Protein 1HG8 (pdb70)

B-factor: mean 18.01, std 7.74, range [7.96, 57.9]

Secondary structure (DSSP, 8-state):
-TTEESSGGGHHHHHHH-SEEEE---EEPTT--EEETTPPTT-EEEE-SEEEE-----TT--SEEEEEES-EEEE-TT-EEE--GGGT--S-TT-TTS----SEEEEEEEEESSEEEES-EEE--SSEEEEEES-EEEEEEEEEEE-GGGSS--TTTTTS-S--S--SEEEES-EEEEEEEEEEE-SS-SEEESSEEEEEEEEEEEESS--EEEEEESSSS--EEEEEEEEEEEEEEEEEEEEEEEETT--EEEEEEEEEEEEEEEEEEEEEEEEEEE-SSSB-S---SSEEEEEEEEEEEEEEE-TTSEEEEEE--SS-EEEEEEES-EEE--SS--EE-SSSS----

Radius of gyration: 20.07 Å; Cα contacts (8 Å, |Δi|>4): 1217; chains: 1; bounding box: 33×53×50 Å

Nearest PDB structures (foldseek):
  1hg8-assembly1_A  TM=1.003E+00  e=1.093E-60  Fusarium verticillioides
  8ikw-assembly4_H  TM=9.987E-01  e=3.222E-48  Fusarium phyllophilum
  7e56-assembly1_A  TM=9.691E-01  e=3.559E-26  Evansstolkia leycettana
  6kvh-assembly1_A  TM=9.716E-01  e=1.741E-25  Evansstolkia leycettana
  6kve-assembly1_A  TM=9.673E-01  e=6.200E-25  Evansstolkia leycettana

Foldseek 3Di:
DLLEDADLVSQVVNQVPHLEHEDQADEAEEPDAQEAASHEENREYEAHAHHHYDDYFAQQDERAEHADAQYEYEYDPPYEYEAQQVVAFLQCASPPPGTRFHAEHYEYAHYYHLYEYAQYHYERHHAEYYHYANYENYEYANEEYYHVVQQQHDPRNVRHRRYDNHEQHEHAHYEQYEYAHYEHEGQEAPYEYQYYAQYYHENYHAANYAAHEYDLAFPDPAREHYHYEYYHYEHENHQEHYEYEYDAPGAHEAAHAEHENYEYYAHQAEDHYAAQQDHPNDGDLAHAQRYAHEQYEYYQAEYEYAQNYEDAEAHHHDPRYYNYYYYNYHYYHHNDYYAHPPPHGDDVD

Organism: Fusarium fujikuroi (NCBI:txid5127)

Sequence (349 aa):
DPCSVTEYSGLATAVSSCKNIVLNGFQVPTGKQLDLSSLQNDSTVTFKGTTTFATTADNDFNPIVISGSNITITGASGHVIDGNGQAYWDGKGSNSNSNQKPDHFIVVQKTTGNSKITNLNIQNWPVHCFDITGSSQLTISGLILDNRAGDKPNAKSGSLPAAHNTDGFDISSSDHVTLDNNHVYNQDDCVAVTSGTNIVVSNMYCSGGHGLSIGSVGGKSDNVVDGVQFLSSQVVNSQNGCRIKSNSGATGTINNVTYQNIALTNISTYGVDVQQDYLNGGPTGKPTNGVKISNIKFIKVTGTVASSAQDWFILCGDGSCSGFTFSGNAITGGGKTSSCNYPTNTCPS

Structure (mmCIF, N/CA/C/O backbone):
data_1HG8
#
_entry.id   1HG8
#
_cell.length_a   58.260
_cell.length_b   61.590
_cell.length_c   98.860
_cell.angle_alpha   90.00
_cell.angle_beta   90.00
_cell.angle_gamma   90.00
#
_symmetry.space_group_name_H-M   'P 21 21 21'
#
loop_
_entity.id
_entity.type
_entity.pdbx_description
1 polymer ENDOPOLYGALACTURONASE
2 branched 2-acetamido-2-deoxy-beta-D-glucopyranose-(1-4)-2-acetamido-2-deoxy-beta-D-glucopyranose
3 non-polymer 2-acetamido-2-deoxy-beta-D-glucopyranose
4 water water
#
loop_
_atom_site.group_PDB
_atom_site.id
_atom_site.type_symbol
_atom_site.label_atom_id
_atom_site.label_alt_id
_atom_site.label_comp_id
_atom_site.label_asym_id
_atom_site.label_entity_id
_atom_site.label_seq_id
_atom_site.pdbx_PDB_ins_code
_atom_site.Cartn_x
_atom_site.Cartn_y
_atom_site.Cartn_z
_atom_site.occupancy
_atom_site.B_iso_or_equiv
_atom_site.auth_seq_id
_atom_site.auth_comp_id
_atom_site.auth_asym_id
_atom_site.auth_atom_id
_atom_site.pdbx_PDB_model_num
ATOM 1 N N . ASP A 1 1 ? -7.223 37.042 64.892 1.00 33.81 25 ASP A N 1
ATOM 2 C CA . ASP A 1 1 ? -7.362 36.861 63.452 1.00 32.62 25 ASP A CA 1
ATOM 3 C C . ASP A 1 1 ? -8.353 35.740 63.116 1.00 30.45 25 ASP A C 1
ATOM 4 O O . ASP A 1 1 ? -8.094 34.559 63.304 1.00 29.44 25 ASP A O 1
ATOM 9 N N . PRO A 1 2 ? -9.539 36.156 62.633 1.00 28.77 26 PRO A N 1
ATOM 10 C CA . PRO A 1 2 ? -10.605 35.220 62.300 1.00 27.70 26 PRO A CA 1
ATOM 11 C C . PRO A 1 2 ? -10.220 34.314 61.124 1.00 26.21 26 PRO A C 1
ATOM 12 O O . PRO A 1 2 ? -10.780 33.244 60.911 1.00 24.92 26 PRO A O 1
ATOM 16 N N . CYS A 1 3 ? -9.251 34.793 60.324 1.00 24.23 27 CYS A N 1
ATOM 17 C CA . CYS A 1 3 ? -8.859 34.026 59.148 1.00 22.02 27 CYS A CA 1
ATOM 18 C C . CYS A 1 3 ? -7.866 32.919 59.508 1.00 21.71 27 CYS A C 1
ATOM 19 O O . CYS A 1 3 ? -7.564 32.036 58.715 1.00 21.77 27 CYS A O 1
ATOM 22 N N . SER A 1 4 ? -7.347 32.999 60.748 1.00 20.80 28 SER A N 1
ATOM 23 C CA . SER A 1 4 ? -6.443 31.959 61.226 1.00 20.59 28 SER A CA 1
ATOM 24 C C . SER A 1 4 ? -7.152 30.995 62.183 1.00 19.81 28 SER A C 1
ATOM 25 O O . SER A 1 4 ? -7.340 31.264 63.363 1.00 18.75 28 SER A O 1
ATOM 28 N N . VAL A 1 5 ? -7.588 29.850 61.617 1.00 16.56 29 VAL A N 1
ATOM 29 C CA . VAL A 1 5 ? -8.346 28.899 62.421 1.00 15.95 29 VAL A CA 1
ATOM 30 C C . VAL A 1 5 ? -7.425 27.989 63.238 1.00 16.76 29 VAL A C 1
ATOM 31 O O . VAL A 1 5 ? -6.566 27.290 62.717 1.00 16.34 29 VAL A O 1
ATOM 35 N N . THR A 1 6 ? -7.600 28.048 64.571 1.00 16.84 30 THR A N 1
ATOM 36 C CA . THR A 1 6 ? -6.809 27.179 65.436 1.00 17.04 30 THR A CA 1
ATOM 37 C C . THR A 1 6 ? -7.639 26.003 65.954 1.00 16.68 30 THR A C 1
ATOM 38 O O . THR A 1 6 ? -7.128 25.003 66.441 1.00 15.40 30 THR A O 1
ATOM 42 N N . GLU A 1 7 ? -8.971 26.174 65.875 1.00 17.02 31 GLU A N 1
ATOM 43 C CA . GLU A 1 7 ? -9.866 25.093 66.267 1.00 16.87 31 GLU A CA 1
ATOM 44 C C . GLU A 1 7 ? -11.098 25.030 65.364 1.00 14.30 31 GLU A C 1
ATOM 45 O O . GLU A 1 7 ? -11.495 25.997 64.728 1.00 14.50 31 GLU A O 1
ATOM 51 N N . TYR A 1 8 ? -11.683 23.823 65.293 1.00 13.91 32 TYR A N 1
ATOM 52 C CA . TYR A 1 8 ? -12.790 23.596 64.368 1.00 12.53 32 TYR A CA 1
ATOM 53 C C . TYR A 1 8 ? -13.902 24.649 64.517 1.00 12.60 32 TYR A C 1
ATOM 54 O O . TYR A 1 8 ? -14.601 24.998 63.575 1.00 12.05 32 TYR A O 1
ATOM 63 N N . SER A 1 9 ? -14.077 25.129 65.763 1.00 13.43 33 SER A N 1
ATOM 64 C CA . SER A 1 9 ? -15.198 26.027 66.041 1.00 14.92 33 SER A CA 1
ATOM 65 C C . SER A 1 9 ? -15.046 27.386 65.338 1.00 14.67 33 SER A C 1
ATOM 66 O O . SER A 1 9 ? -15.949 28.212 65.318 1.00 15.21 33 SER A O 1
ATOM 69 N N . GLY A 1 10 ? -13.842 27.620 64.782 1.00 13.84 34 GLY A N 1
ATOM 70 C CA . GLY A 1 10 ? -13.579 28.924 64.172 1.00 12.77 34 GLY A CA 1
ATOM 71 C C . GLY A 1 10 ? -13.545 28.853 62.640 1.00 13.68 34 GLY A C 1
ATOM 72 O O . GLY A 1 10 ? -13.210 29.807 61.950 1.00 14.84 34 GLY A O 1
ATOM 73 N N . LEU A 1 11 ? -13.874 27.660 62.112 1.00 13.35 35 LEU A N 1
ATOM 74 C CA . LEU A 1 11 ? -13.821 27.476 60.665 1.00 12.48 35 LEU A CA 1
ATOM 75 C C . LEU A 1 11 ? -14.919 28.271 59.946 1.00 12.57 35 LEU A C 1
ATOM 76 O O . LEU A 1 11 ? -14.674 29.042 59.029 1.00 12.46 35 LEU A O 1
ATOM 81 N N . ALA A 1 12 ? -16.173 28.025 60.371 1.00 13.35 36 ALA A N 1
ATOM 82 C CA . ALA A 1 12 ? -17.310 28.647 59.704 1.00 14.19 36 ALA A CA 1
ATOM 83 C C . ALA A 1 12 ? -17.089 30.147 59.491 1.00 15.10 36 ALA A C 1
ATOM 84 O O . ALA A 1 12 ? -17.227 30.681 58.398 1.00 13.47 36 ALA A O 1
ATOM 86 N N . THR A 1 13 ? -16.770 30.840 60.601 1.00 15.77 37 THR A N 1
ATOM 87 C CA . THR A 1 13 ? -16.599 32.284 60.526 1.00 18.01 37 THR A CA 1
ATOM 88 C C . THR A 1 13 ? -15.502 32.671 59.533 1.00 17.23 37 THR A C 1
ATOM 89 O O . THR A 1 13 ? -15.583 33.662 58.820 1.00 16.58 37 THR A O 1
ATOM 93 N N . ALA A 1 14 ? -14.427 31.862 59.534 1.00 15.12 38 ALA A N 1
ATOM 94 C CA . ALA A 1 14 ? -13.309 32.155 58.648 1.00 15.03 38 ALA A CA 1
ATOM 95 C C . ALA A 1 14 ? -13.712 32.056 57.175 1.00 15.07 38 ALA A C 1
ATOM 96 O O . ALA A 1 14 ? -13.259 32.807 56.323 1.00 16.46 38 ALA A O 1
ATOM 98 N N . VAL A 1 15 ? -14.569 31.061 56.882 1.00 14.30 39 VAL A N 1
ATOM 99 C CA . VAL A 1 15 ? -14.979 30.850 55.498 1.00 15.05 39 VAL A CA 1
ATOM 100 C C . VAL A 1 15 ? -15.931 31.949 55.009 1.00 16.23 39 VAL A C 1
ATOM 101 O O . VAL A 1 15 ? -16.093 32.189 53.818 1.00 15.75 39 VAL A O 1
ATOM 105 N N . SER A 1 16 ? -16.603 32.602 55.981 1.00 17.35 40 SER A N 1
ATOM 106 C CA . SER A 1 16 ? -17.569 33.621 55.594 1.00 18.39 40 SER A CA 1
ATOM 107 C C . SER A 1 16 ? -16.950 35.026 55.582 1.00 18.62 40 SER A C 1
ATOM 108 O O . SER A 1 16 ? -17.516 35.983 55.073 1.00 20.88 40 SER A O 1
ATOM 111 N N . SER A 1 17 ? -15.755 35.136 56.197 1.00 19.53 41 SER A N 1
ATOM 112 C CA . SER A 1 17 ? -15.172 36.466 56.385 1.00 21.64 41 SER A CA 1
ATOM 113 C C . SER A 1 17 ? -13.846 36.642 55.636 1.00 22.46 41 SER A C 1
ATOM 114 O O . SER A 1 17 ? -13.371 37.747 55.411 1.00 23.56 41 SER A O 1
ATOM 117 N N . CYS A 1 18 ? -13.223 35.505 55.284 1.00 20.07 42 CYS A N 1
ATOM 118 C CA . CYS A 1 18 ? -11.864 35.644 54.788 1.00 20.21 42 CYS A CA 1
ATOM 119 C C . CYS A 1 18 ? -11.698 34.993 53.415 1.00 20.58 42 CYS A C 1
ATOM 120 O O . CYS A 1 18 ? -12.248 33.940 53.117 1.00 20.12 42 CYS A O 1
ATOM 123 N N . LYS A 1 19 ? -10.944 35.689 52.545 1.00 20.17 43 LYS A N 1
ATOM 124 C CA . LYS A 1 19 ? -10.594 35.095 51.261 1.00 21.53 43 LYS A CA 1
ATOM 125 C C . LYS A 1 19 ? -9.297 34.296 51.359 1.00 20.83 43 LYS A C 1
ATOM 126 O O . LYS A 1 19 ? -8.959 33.486 50.505 1.00 20.46 43 LYS A O 1
ATOM 132 N N . ASN A 1 20 ? -8.537 34.581 52.432 1.00 20.57 44 ASN A N 1
ATOM 133 C CA . ASN A 1 20 ? -7.317 33.827 52.703 1.00 20.51 44 ASN A CA 1
ATOM 134 C C . ASN A 1 20 ? -7.357 33.182 54.090 1.00 19.70 44 ASN A C 1
ATOM 135 O O . ASN A 1 20 ? -7.146 33.819 55.113 1.00 18.73 44 ASN A O 1
ATOM 140 N N . ILE A 1 21 ? -7.681 31.876 54.103 1.00 16.22 45 ILE A N 1
ATOM 141 C CA . ILE A 1 21 ? -7.836 31.183 55.380 1.00 16.57 45 ILE A CA 1
ATOM 142 C C . ILE A 1 21 ? -6.654 30.252 55.668 1.00 16.47 45 ILE A C 1
ATOM 143 O O . ILE A 1 21 ? -6.059 29.657 54.783 1.00 15.82 45 ILE A O 1
ATOM 148 N N . VAL A 1 22 ? -6.297 30.166 56.963 1.00 15.67 46 VAL A N 1
ATOM 149 C CA . VAL A 1 22 ? -5.172 29.304 57.322 1.00 16.48 46 VAL A CA 1
ATOM 150 C C . VAL A 1 22 ? -5.544 28.308 58.425 1.00 16.88 46 VAL A C 1
ATOM 151 O O . VAL A 1 22 ? -5.808 28.665 59.560 1.00 18.34 46 VAL A O 1
ATOM 155 N N . LEU A 1 23 ? -5.603 27.015 58.044 1.00 14.86 47 LEU A N 1
ATOM 156 C CA . LEU A 1 23 ? -5.834 25.977 59.056 1.00 15.67 47 LEU A CA 1
ATOM 157 C C . LEU A 1 23 ? -4.514 25.561 59.726 1.00 16.43 47 LEU A C 1
ATOM 158 O O . LEU A 1 23 ? -3.575 25.114 59.089 1.00 17.37 47 LEU A O 1
ATOM 163 N N . ASN A 1 24 ? -4.454 25.757 61.062 1.00 16.01 48 ASN A N 1
ATOM 164 C CA . ASN A 1 24 ? -3.187 25.594 61.764 1.00 17.40 48 ASN A CA 1
ATOM 165 C C . ASN A 1 24 ? -2.974 24.146 62.216 1.00 16.76 48 ASN A C 1
ATOM 166 O O . ASN A 1 24 ? -2.016 23.808 62.894 1.00 16.63 48 ASN A O 1
ATOM 171 N N . GLY A 1 25 ? -3.943 23.286 61.854 1.00 15.13 49 GLY A N 1
ATOM 172 C CA . GLY A 1 25 ? -3.758 21.874 62.166 1.00 15.10 49 GLY A CA 1
ATOM 173 C C . GLY A 1 25 ? -4.392 21.497 63.510 1.00 16.39 49 GLY A C 1
ATOM 174 O O . GLY A 1 25 ? -3.742 21.432 64.544 1.00 18.27 49 GLY A O 1
ATOM 175 N N . PHE A 1 26 ? -5.719 21.288 63.475 1.00 14.27 50 PHE A N 1
ATOM 176 C CA . PHE A 1 26 ? -6.423 20.809 64.650 1.00 14.56 50 PHE A CA 1
ATOM 177 C C . PHE A 1 26 ? -7.209 19.538 64.346 1.00 16.21 50 PHE A C 1
ATOM 178 O O . PHE A 1 26 ? -7.244 19.042 63.231 1.00 15.13 50 PHE A O 1
ATOM 186 N N . GLN A 1 27 ? -7.822 18.982 65.402 1.00 14.83 51 GLN A N 1
ATOM 187 C CA . GLN A 1 27 ? -8.607 17.772 65.195 1.00 16.62 51 GLN A CA 1
ATOM 188 C C . GLN A 1 27 ? -10.098 18.084 65.050 1.00 15.59 51 GLN A C 1
ATOM 189 O O . GLN A 1 27 ? -10.703 18.779 65.855 1.00 15.20 51 GLN A O 1
ATOM 195 N N . VAL A 1 28 ? -10.680 17.575 63.949 1.00 12.56 52 VAL A N 1
ATOM 196 C CA . VAL A 1 28 ? -12.113 17.748 63.751 1.00 12.38 52 VAL A CA 1
ATOM 197 C C . VAL A 1 28 ? -12.913 16.759 64.598 1.00 12.80 52 VAL A C 1
ATOM 198 O O . VAL A 1 28 ? -12.764 15.548 64.503 1.00 13.25 52 VAL A O 1
ATOM 202 N N . PRO A 1 29 ? -13.759 17.318 65.483 1.00 12.85 53 PRO A N 1
ATOM 203 C CA . PRO A 1 29 ? -14.528 16.513 66.420 1.00 13.44 53 PRO A CA 1
ATOM 204 C C . PRO A 1 29 ? -15.395 15.477 65.702 1.00 14.11 53 PRO A C 1
ATOM 205 O O . PRO A 1 29 ? -15.735 15.604 64.533 1.00 12.78 53 PRO A O 1
ATOM 209 N N . THR A 1 30 ? -15.719 14.400 66.442 1.00 13.59 54 THR A N 1
ATOM 210 C CA . THR A 1 30 ? -16.534 13.347 65.855 1.00 14.08 54 THR A CA 1
ATOM 211 C C . THR A 1 30 ? -17.871 13.885 65.319 1.00 13.53 54 THR A C 1
ATOM 212 O O . THR A 1 30 ? -18.564 14.671 65.954 1.00 12.39 54 THR A O 1
ATOM 216 N N . GLY A 1 31 ? -18.201 13.462 64.079 1.00 12.63 55 GLY A N 1
ATOM 217 C CA . GLY A 1 31 ? -19.511 13.700 63.482 1.00 12.46 55 GLY A CA 1
ATOM 218 C C . GLY A 1 31 ? -19.580 15.062 62.777 1.00 12.02 55 GLY A C 1
ATOM 219 O O . GLY A 1 31 ? -20.569 15.423 62.151 1.00 12.26 55 GLY A O 1
ATOM 220 N N . LYS A 1 32 ? -18.494 15.844 62.928 1.00 11.57 56 LYS A N 1
ATOM 221 C CA . LYS A 1 32 ? -18.437 17.170 62.320 1.00 10.40 56 LYS A CA 1
ATOM 222 C C . LYS A 1 32 ? -17.587 17.168 61.046 1.00 11.20 56 LYS A C 1
ATOM 223 O O . LYS A 1 32 ? -16.457 16.700 61.014 1.00 11.75 56 LYS A O 1
ATOM 229 N N . GLN A 1 33 ? -18.189 17.679 59.958 1.00 10.09 57 GLN A N 1
ATOM 230 C CA . GLN A 1 33 ? -17.441 17.650 58.703 1.00 10.78 57 GLN A CA 1
ATOM 231 C C . GLN A 1 33 ? -16.712 18.972 58.434 1.00 11.65 57 GLN A C 1
ATOM 232 O O . GLN A 1 33 ? -17.243 20.064 58.612 1.00 12.32 57 GLN A O 1
ATOM 238 N N . LEU A 1 34 ? -15.434 18.846 58.025 1.00 10.51 58 LEU A N 1
ATOM 239 C CA . LEU A 1 34 ? -14.682 20.026 57.615 1.00 10.59 58 LEU A CA 1
ATOM 240 C C . LEU A 1 34 ? -15.319 20.680 56.390 1.00 11.10 58 LEU A C 1
ATOM 241 O O . LEU A 1 34 ? -15.003 20.373 55.247 1.00 11.26 58 LEU A O 1
ATOM 246 N N . ASP A 1 35 ? -16.275 21.580 56.665 1.00 10.48 59 ASP A N 1
ATOM 247 C CA . ASP A 1 35 ? -17.115 22.042 55.572 1.00 11.17 59 ASP A CA 1
ATOM 248 C C . ASP A 1 35 ? -16.473 23.209 54.821 1.00 11.45 59 ASP A C 1
ATOM 249 O O . ASP A 1 35 ? -16.361 24.326 55.314 1.00 11.78 59 ASP A O 1
ATOM 254 N N . LEU A 1 36 ? -16.002 22.904 53.603 1.00 10.61 60 LEU A N 1
ATOM 255 C CA . LEU A 1 36 ? -15.423 23.967 52.779 1.00 10.15 60 LEU A CA 1
ATOM 256 C C . LEU A 1 36 ? -16.237 24.199 51.504 1.00 11.26 60 LEU A C 1
ATOM 257 O O . LEU A 1 36 ? -15.729 24.601 50.467 1.00 12.39 60 LEU A O 1
ATOM 262 N N . SER A 1 37 ? -17.543 23.892 51.600 1.00 10.75 61 SER A N 1
ATOM 263 C CA . SER A 1 37 ? -18.395 23.975 50.420 1.00 12.55 61 SER A CA 1
ATOM 264 C C . SER A 1 37 ? -18.872 25.410 50.154 1.00 12.19 61 SER A C 1
ATOM 265 O O . SER A 1 37 ? -19.510 25.710 49.153 1.00 11.89 61 SER A O 1
ATOM 268 N N . SER A 1 38 ? -18.570 26.305 51.116 1.00 12.61 62 SER A N 1
ATOM 269 C CA . SER A 1 38 ? -19.092 27.666 51.003 1.00 14.32 62 SER A CA 1
ATOM 270 C C . SER A 1 38 ? -17.974 28.690 50.772 1.00 14.63 62 SER A C 1
ATOM 271 O O . SER A 1 38 ? -18.101 29.871 51.061 1.00 16.02 62 SER A O 1
ATOM 274 N N . LEU A 1 39 ? -16.831 28.190 50.264 1.00 13.87 63 LEU A N 1
ATOM 275 C CA . LEU A 1 39 ? -15.684 29.055 50.056 1.00 14.71 63 LEU A CA 1
ATOM 276 C C . LEU A 1 39 ? -16.019 30.203 49.106 1.00 15.14 63 LEU A C 1
ATOM 277 O O . LEU A 1 39 ? -16.671 30.037 48.083 1.00 15.17 63 LEU A O 1
ATOM 282 N N . GLN A 1 40 ? -15.588 31.410 49.498 1.00 15.88 64 GLN A N 1
ATOM 283 C CA . GLN A 1 40 ? -15.803 32.583 48.660 1.00 17.63 64 GLN A CA 1
ATOM 284 C C . GLN A 1 40 ? -14.961 32.526 47.383 1.00 17.25 64 GLN A C 1
ATOM 285 O O . GLN A 1 40 ? -14.013 31.762 47.257 1.00 17.98 64 GLN A O 1
ATOM 291 N N . ASN A 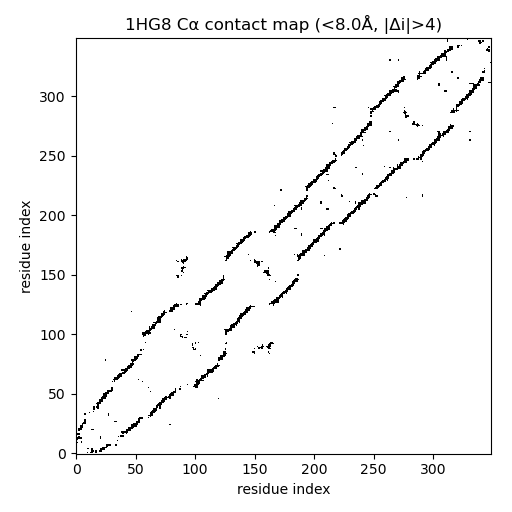1 41 ? -15.368 33.346 46.395 1.00 17.00 65 ASN A N 1
ATOM 292 C CA . ASN A 1 41 ? -14.636 33.370 45.130 1.00 17.38 65 ASN A CA 1
ATOM 293 C C . ASN A 1 41 ? -13.200 33.880 45.308 1.00 18.38 65 ASN A C 1
ATOM 294 O O . ASN A 1 41 ? -12.928 34.829 46.031 1.00 17.35 65 ASN A O 1
ATOM 299 N N . ASP A 1 42 ? -12.258 33.182 44.638 1.00 17.10 66 ASP A N 1
ATOM 300 C CA . ASP A 1 42 ? -10.863 33.603 44.701 1.00 18.58 66 ASP A CA 1
ATOM 301 C C . ASP A 1 42 ? -10.280 33.375 46.095 1.00 18.10 66 ASP A C 1
ATOM 302 O O . ASP A 1 42 ? -9.369 34.058 46.546 1.00 19.60 66 ASP A O 1
ATOM 307 N N . SER A 1 43 ? -10.874 32.396 46.800 1.00 17.09 67 SER A N 1
ATOM 308 C CA . SER A 1 43 ? -10.444 32.129 48.164 1.00 16.42 67 SER A CA 1
ATOM 309 C C . SER A 1 43 ? -9.286 31.134 48.197 1.00 15.43 67 SER A C 1
ATOM 310 O O . SER A 1 43 ? -9.115 30.295 47.321 1.00 16.26 67 SER A O 1
ATOM 313 N N . THR A 1 44 ? -8.446 31.276 49.235 1.00 14.05 68 THR A N 1
ATOM 314 C CA . THR A 1 44 ? -7.334 30.345 49.382 1.00 14.74 68 THR A CA 1
ATOM 315 C C . THR A 1 44 ? -7.277 29.746 50.791 1.00 15.60 68 THR A C 1
ATOM 316 O O . THR A 1 44 ? -7.281 30.441 51.798 1.00 16.50 68 THR A O 1
ATOM 320 N N . VAL A 1 45 ? -7.266 28.401 50.837 1.00 13.13 69 VAL A N 1
ATOM 321 C CA . VAL A 1 45 ? -7.141 27.724 52.123 1.00 13.69 69 VAL A CA 1
ATOM 322 C C . VAL A 1 45 ? -5.794 27.007 52.242 1.00 14.42 69 VAL A C 1
ATOM 323 O O . VAL A 1 45 ? -5.408 26.202 51.405 1.00 14.24 69 VAL A O 1
ATOM 327 N N . THR A 1 46 ? -5.048 27.359 53.304 1.00 13.00 70 THR A N 1
ATOM 328 C CA . THR A 1 46 ? -3.734 26.750 53.473 1.00 13.77 70 THR A CA 1
ATOM 329 C C . THR A 1 46 ? -3.676 25.853 54.711 1.00 13.79 70 THR A C 1
ATOM 330 O O . THR A 1 46 ? -3.950 26.266 55.830 1.00 14.90 70 THR A O 1
ATOM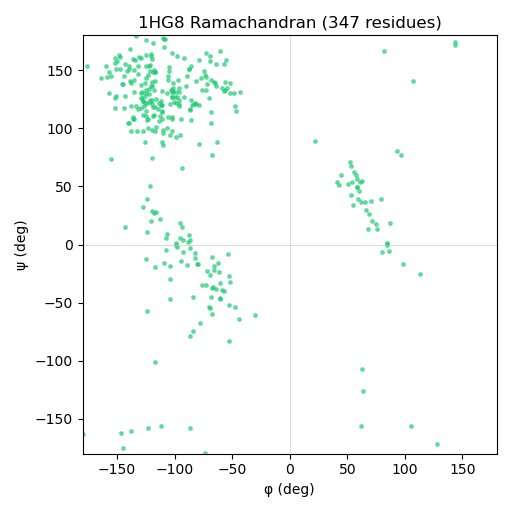 334 N N . PHE A 1 47 ? -3.336 24.570 54.474 1.00 12.05 71 PHE A N 1
ATOM 335 C CA . PHE A 1 47 ? -3.196 23.636 55.586 1.00 12.75 71 PHE A CA 1
ATOM 336 C C . PHE A 1 47 ? -1.827 23.763 56.262 1.00 14.44 71 PHE A C 1
ATOM 337 O O . PHE A 1 47 ? -0.778 23.626 55.646 1.00 14.28 71 PHE A O 1
ATOM 345 N N . LYS A 1 48 ? -1.866 24.079 57.568 1.00 14.31 72 LYS A N 1
ATOM 346 C CA . LYS A 1 48 ? -0.631 24.093 58.342 1.00 15.64 72 LYS A CA 1
ATOM 347 C C . LYS A 1 48 ? -0.698 23.095 59.499 1.00 15.13 72 LYS A C 1
ATOM 348 O O . LYS A 1 48 ? -1.758 22.642 59.910 1.00 15.27 72 LYS A O 1
ATOM 354 N N . GLY A 1 49 ? 0.493 22.721 60.000 1.00 14.94 73 GLY A N 1
ATOM 355 C CA . GLY A 1 49 ? 0.515 21.787 61.115 1.00 13.71 73 GLY A CA 1
ATOM 356 C C . GLY A 1 49 ? -0.114 20.447 60.735 1.00 14.15 73 GLY A C 1
ATOM 357 O O . GLY A 1 49 ? -0.152 20.046 59.579 1.00 14.13 73 GLY A O 1
ATOM 358 N N . THR A 1 50 ? -0.586 19.728 61.768 1.00 13.13 74 THR A N 1
ATOM 359 C CA . THR A 1 50 ? -1.185 18.427 61.513 1.00 14.45 74 THR A CA 1
ATOM 360 C C . THR A 1 50 ? -2.694 18.442 61.759 1.00 13.74 74 THR A C 1
ATOM 361 O O . THR A 1 50 ? -3.176 18.664 62.863 1.00 14.06 74 THR A O 1
ATOM 365 N N . THR A 1 51 ? -3.449 18.239 60.666 1.00 14.42 75 THR A N 1
ATOM 366 C CA . THR A 1 51 ? -4.895 18.143 60.804 1.00 13.39 75 THR A CA 1
ATOM 367 C C . THR A 1 51 ? -5.334 16.694 61.004 1.00 13.59 75 THR A C 1
ATOM 368 O O . THR A 1 51 ? -4.974 15.794 60.259 1.00 12.62 75 THR A O 1
ATOM 372 N N . THR A 1 52 ? -6.105 16.477 62.080 1.00 12.52 76 THR A N 1
ATOM 373 C CA . THR A 1 52 ? -6.549 15.124 62.364 1.00 12.01 76 THR A CA 1
ATOM 374 C C . THR A 1 52 ? -8.069 15.051 62.475 1.00 11.70 76 THR A C 1
ATOM 375 O O . THR A 1 52 ? -8.766 16.052 62.589 1.00 11.74 76 THR A O 1
ATOM 379 N N . PHE A 1 53 ? -8.588 13.817 62.389 1.00 12.09 77 PHE A N 1
ATOM 380 C CA . PHE A 1 53 ? -10.023 13.634 62.507 1.00 11.52 77 PHE A CA 1
ATOM 381 C C . PHE A 1 53 ? -10.380 12.681 63.643 1.00 12.57 77 PHE A C 1
ATOM 382 O O . PHE A 1 53 ? -9.784 11.630 63.824 1.00 12.31 77 PHE A O 1
ATOM 390 N N . ALA A 1 54 ? -11.363 13.095 64.453 1.00 13.85 78 ALA A N 1
ATOM 391 C CA . ALA A 1 54 ? -11.954 12.150 65.389 1.00 14.13 78 ALA A CA 1
ATOM 392 C C . ALA A 1 54 ? -12.586 10.964 64.664 1.00 14.46 78 ALA A C 1
ATOM 393 O O . ALA A 1 54 ? -12.758 10.953 63.452 1.00 14.06 78 ALA A O 1
ATOM 395 N N . THR A 1 55 ? -12.898 9.921 65.450 1.00 13.48 79 THR A N 1
ATOM 396 C CA . THR A 1 55 ? -13.482 8.724 64.857 1.00 13.57 79 THR A CA 1
ATOM 397 C C . THR A 1 55 ? -14.993 8.873 64.647 1.00 13.95 79 THR A C 1
ATOM 398 O O . THR A 1 55 ? -15.757 9.147 65.563 1.00 13.49 79 THR A O 1
ATOM 402 N N . THR A 1 56 ? -15.407 8.719 63.374 1.00 13.02 80 THR A N 1
ATOM 403 C CA . THR A 1 56 ? -16.828 8.733 63.042 1.00 13.95 80 THR A CA 1
ATOM 404 C C . THR A 1 56 ? -17.238 7.477 62.272 1.00 14.88 80 THR A C 1
ATOM 405 O O . THR A 1 56 ? -17.192 7.414 61.050 1.00 14.27 80 THR A O 1
ATOM 409 N N . ALA A 1 57 ? -17.614 6.438 63.039 1.00 13.79 81 ALA A N 1
ATOM 410 C CA . ALA A 1 57 ? -17.996 5.180 62.410 1.00 14.25 81 ALA A CA 1
ATOM 411 C C . ALA A 1 57 ? -19.300 5.312 61.619 1.00 13.72 81 ALA A C 1
ATOM 412 O O . ALA A 1 57 ? -20.376 4.930 62.060 1.00 14.07 81 ALA A O 1
ATOM 414 N N . ASP A 1 58 ? -19.179 5.919 60.425 1.00 13.02 82 ASP A N 1
ATOM 415 C CA . ASP A 1 58 ? -20.329 6.028 59.536 1.00 13.71 82 ASP A CA 1
ATOM 416 C C . ASP A 1 58 ? -19.901 6.056 58.068 1.00 13.34 82 ASP A C 1
ATOM 417 O O . ASP A 1 58 ? -19.034 6.814 57.653 1.00 12.30 82 ASP A O 1
ATOM 422 N N . ASN A 1 59 ? -20.521 5.161 57.280 1.00 13.27 83 ASN A N 1
ATOM 423 C CA . ASN A 1 59 ? -20.109 5.010 55.889 1.00 14.05 83 ASN A CA 1
ATOM 424 C C . ASN A 1 59 ? -20.413 6.264 55.058 1.00 14.69 83 ASN A C 1
ATOM 425 O O . ASN A 1 59 ? -19.686 6.636 54.147 1.00 14.31 83 ASN A O 1
ATOM 430 N N . ASP A 1 60 ? -21.556 6.902 55.378 1.00 12.94 84 ASP A N 1
ATOM 431 C CA . ASP A 1 60 ? -22.013 8.008 54.543 1.00 14.66 84 ASP A CA 1
ATOM 432 C C . ASP A 1 60 ? -21.400 9.349 54.972 1.00 14.99 84 ASP A C 1
ATOM 433 O O . ASP A 1 60 ? -21.643 10.394 54.383 1.00 16.19 84 ASP A O 1
ATOM 438 N N . PHE A 1 61 ? -20.610 9.301 56.063 1.00 13.26 85 PHE A N 1
ATOM 439 C CA . PHE A 1 61 ? -20.001 10.535 56.554 1.00 13.19 85 PHE A CA 1
ATOM 440 C C . PHE A 1 61 ? -18.869 11.017 55.637 1.00 13.77 85 PHE A C 1
ATOM 441 O O . PHE A 1 61 ? -18.022 10.256 55.186 1.00 13.58 85 PHE A O 1
ATOM 449 N N . ASN A 1 62 ? -18.905 12.331 55.331 1.00 12.31 86 ASN A N 1
ATOM 450 C CA . ASN A 1 62 ? -17.865 12.925 54.497 1.00 12.37 86 ASN A CA 1
ATOM 451 C C . ASN A 1 62 ? -17.064 13.976 55.267 1.00 12.47 86 ASN A C 1
ATOM 452 O O . ASN A 1 62 ? -17.495 15.101 55.483 1.00 11.45 86 ASN A O 1
ATOM 457 N N . PRO A 1 63 ? -15.870 13.557 55.722 1.00 12.51 87 PRO A N 1
ATOM 458 C CA . PRO A 1 63 ? -15.017 14.392 56.565 1.00 10.88 87 PRO A CA 1
ATOM 459 C C . PRO A 1 63 ? -14.769 15.772 55.946 1.00 11.74 87 PRO A C 1
ATOM 460 O O . PRO A 1 63 ? -14.931 16.810 56.577 1.00 10.44 87 PRO A O 1
ATOM 464 N N . ILE A 1 64 ? -14.323 15.758 54.672 1.00 11.11 88 ILE A N 1
ATOM 465 C CA . ILE A 1 64 ? -13.951 17.019 54.037 1.00 11.40 88 ILE A CA 1
ATOM 466 C C . ILE A 1 64 ? -14.704 17.237 52.720 1.00 11.92 88 ILE A C 1
ATOM 467 O O . ILE A 1 64 ? -14.800 16.364 51.867 1.00 11.49 88 ILE A O 1
ATOM 472 N N . VAL A 1 65 ? -15.288 18.444 52.593 1.00 11.28 89 VAL A N 1
ATOM 473 C CA . VAL A 1 65 ? -15.960 18.805 51.352 1.00 11.70 89 VAL A CA 1
ATOM 474 C C . VAL A 1 65 ? -15.477 20.157 50.829 1.00 11.84 89 VAL A C 1
ATOM 475 O O . VAL A 1 65 ? -15.393 21.146 51.547 1.00 11.83 89 VAL A O 1
ATOM 479 N N . ILE A 1 66 ? -15.112 20.168 49.534 1.00 11.26 90 ILE A N 1
ATOM 480 C CA . ILE A 1 66 ? -14.583 21.395 48.953 1.00 10.75 90 ILE A CA 1
ATOM 481 C C . ILE A 1 66 ? -15.409 21.859 47.748 1.00 11.04 90 ILE A C 1
ATOM 482 O O . ILE A 1 66 ? -15.735 21.099 46.843 1.00 11.30 90 ILE A O 1
ATOM 487 N N . SER A 1 67 ? -15.783 23.152 47.785 1.00 11.65 91 SER A N 1
ATOM 488 C CA . SER A 1 67 ? -16.525 23.733 46.674 1.00 12.18 91 SER A CA 1
ATOM 489 C C . SER A 1 67 ? -16.235 25.227 46.527 1.00 13.78 91 SER A C 1
ATOM 490 O O . SER A 1 67 ? -15.781 25.898 47.443 1.00 15.70 91 SER A O 1
ATOM 493 N N . GLY A 1 68 ? -16.475 25.737 45.305 1.00 13.15 92 GLY A N 1
ATOM 494 C CA . GLY A 1 68 ? -16.271 27.164 45.080 1.00 13.43 92 GLY A CA 1
ATOM 495 C C . GLY A 1 68 ? -15.702 27.436 43.686 1.00 15.13 92 GLY A C 1
ATOM 496 O O . GLY A 1 68 ? -15.397 26.535 42.917 1.00 14.31 92 GLY A O 1
ATOM 497 N N . SER A 1 69 ? -15.601 28.738 43.355 1.00 14.56 93 SER A N 1
ATOM 498 C CA . SER A 1 69 ? -15.080 29.109 42.043 1.00 13.85 93 SER A CA 1
ATOM 499 C C . SER A 1 69 ? -13.709 29.784 42.150 1.00 14.40 93 SER A C 1
ATOM 500 O O . SER A 1 69 ? -13.475 30.662 42.970 1.00 12.76 93 SER A O 1
ATOM 503 N N . ASN A 1 70 ? -12.772 29.310 41.306 1.00 13.23 94 ASN A N 1
ATOM 504 C CA . ASN A 1 70 ? -11.431 29.877 41.321 1.00 14.48 94 ASN A CA 1
ATOM 505 C C . ASN A 1 70 ? -10.831 29.869 42.729 1.00 15.73 94 ASN A C 1
ATOM 506 O O . ASN A 1 70 ? -10.243 30.836 43.194 1.00 14.47 94 ASN A O 1
ATOM 511 N N . ILE A 1 71 ? -11.037 28.740 43.431 1.00 14.38 95 ILE A N 1
ATOM 512 C CA . ILE A 1 71 ? -10.496 28.621 44.778 1.00 13.52 95 ILE A CA 1
ATOM 513 C C . ILE A 1 71 ? -9.176 27.852 44.780 1.00 13.04 95 ILE A C 1
ATOM 514 O O . ILE A 1 71 ? -8.816 27.171 43.829 1.00 14.51 95 ILE A O 1
ATOM 519 N N . THR A 1 72 ? -8.424 28.010 45.884 1.00 12.24 96 THR A N 1
ATOM 520 C CA . THR A 1 72 ? -7.130 27.347 45.947 1.00 13.41 96 THR A CA 1
ATOM 521 C C . THR A 1 72 ? -6.930 26.631 47.283 1.00 13.12 96 THR A C 1
ATOM 522 O O . THR A 1 72 ? -6.965 27.222 48.355 1.00 14.93 96 THR A O 1
ATOM 526 N N . ILE A 1 73 ? -6.758 25.299 47.193 1.00 11.80 97 ILE A N 1
ATOM 527 C CA . ILE A 1 73 ? -6.491 24.526 48.398 1.00 10.78 97 ILE A CA 1
ATOM 528 C C . ILE A 1 73 ? -5.061 23.987 48.406 1.00 12.37 97 ILE A C 1
ATOM 529 O O . ILE A 1 73 ? -4.689 23.106 47.640 1.00 12.34 97 ILE A O 1
ATOM 534 N N . THR A 1 74 ? -4.236 24.582 49.282 1.00 12.63 98 THR A N 1
ATOM 535 C CA . THR A 1 74 ? -2.840 24.175 49.353 1.00 11.85 98 THR A CA 1
ATOM 536 C C . THR A 1 74 ? -2.389 23.970 50.799 1.00 12.80 98 THR A C 1
ATOM 537 O O . THR A 1 74 ? -3.150 24.111 51.748 1.00 12.86 98 THR A O 1
ATOM 541 N N . GLY A 1 75 ? -1.109 23.587 50.949 1.00 12.91 99 GLY A N 1
ATOM 542 C CA . GLY A 1 75 ? -0.574 23.380 52.289 1.00 14.23 99 GLY A CA 1
ATOM 543 C C . GLY A 1 75 ? 0.805 24.025 52.455 1.00 16.08 99 GLY A C 1
ATOM 544 O O . GLY A 1 75 ? 1.506 24.326 51.498 1.00 16.91 99 GLY A O 1
ATOM 545 N N . ALA A 1 76 ? 1.166 24.277 53.728 1.00 15.98 100 ALA A N 1
ATOM 546 C CA . ALA A 1 76 ? 2.487 24.814 54.024 1.00 16.96 100 ALA A CA 1
ATOM 547 C C . ALA A 1 76 ? 3.497 23.699 54.296 1.00 16.68 100 ALA A C 1
ATOM 548 O O . ALA A 1 76 ? 3.153 22.556 54.570 1.00 15.12 100 ALA A O 1
ATOM 550 N N . SER A 1 77 ? 4.786 24.059 54.173 1.00 17.57 101 SER A N 1
ATOM 551 C CA . SER A 1 77 ? 5.833 23.064 54.362 1.00 17.76 101 SER A CA 1
ATOM 552 C C . SER A 1 77 ? 5.675 22.312 55.689 1.00 17.44 101 SER A C 1
ATOM 553 O O . SER A 1 77 ? 5.473 22.891 56.750 1.00 19.60 101 SER A O 1
ATOM 556 N N . GLY A 1 78 ? 5.726 20.968 55.592 1.00 16.04 102 GLY A N 1
ATOM 557 C CA . GLY A 1 78 ? 5.792 20.074 56.743 1.00 16.12 102 GLY A CA 1
ATOM 558 C C . GLY A 1 78 ? 4.400 19.777 57.306 1.00 13.64 102 GLY A C 1
ATOM 559 O O . GLY A 1 78 ? 4.231 19.086 58.302 1.00 15.16 102 GLY A O 1
ATOM 560 N N . HIS A 1 79 ? 3.383 20.368 56.651 1.00 13.90 103 HIS A N 1
ATOM 561 C CA . HIS A 1 79 ? 2.013 20.130 57.089 1.00 12.56 103 HIS A CA 1
ATOM 562 C C . HIS A 1 79 ? 1.577 18.692 56.808 1.00 14.05 103 HIS A C 1
ATOM 563 O O . HIS A 1 79 ? 2.138 17.990 55.977 1.00 13.95 103 HIS A O 1
ATOM 570 N N . VAL A 1 80 ? 0.560 18.244 57.568 1.00 13.56 104 VAL A N 1
ATOM 571 C CA . VAL A 1 80 ? 0.097 16.869 57.403 1.00 14.76 104 VAL A CA 1
ATOM 572 C C . VAL A 1 80 ? -1.418 16.751 57.609 1.00 14.75 104 VAL A C 1
ATOM 573 O O . VAL A 1 80 ? -2.012 17.375 58.478 1.00 13.46 104 VAL A O 1
ATOM 577 N N . ILE A 1 81 ? -2.049 15.942 56.735 1.00 12.49 105 ILE A N 1
ATOM 578 C CA . ILE A 1 81 ? -3.487 15.728 56.855 1.00 12.28 105 ILE A CA 1
ATOM 579 C C . ILE A 1 81 ? -3.816 14.251 57.083 1.00 13.09 105 ILE A C 1
ATOM 580 O O . ILE A 1 81 ? -3.827 13.435 56.172 1.00 11.75 105 ILE A O 1
ATOM 585 N N . ASP A 1 82 ? -4.049 13.910 58.365 1.00 12.45 106 ASP A N 1
ATOM 586 C CA . ASP A 1 82 ? -4.372 12.526 58.697 1.00 12.51 106 ASP A CA 1
ATOM 587 C C . ASP A 1 82 ? -5.878 12.270 58.645 1.00 13.53 106 ASP A C 1
ATOM 588 O O . ASP A 1 82 ? -6.692 13.067 59.087 1.00 13.60 106 ASP A O 1
ATOM 593 N N . GLY A 1 83 ? -6.241 11.119 58.041 1.00 12.95 107 GLY A N 1
ATOM 594 C CA . GLY A 1 83 ? -7.657 10.806 57.870 1.00 12.54 107 GLY A CA 1
ATOM 595 C C . GLY A 1 83 ? -8.171 9.848 58.956 1.00 12.12 107 GLY A C 1
ATOM 596 O O . GLY A 1 83 ? -9.317 9.419 58.957 1.00 13.08 107 GLY A O 1
ATOM 597 N N . ASN A 1 84 ? -7.261 9.481 59.879 1.00 12.75 108 ASN A N 1
ATOM 598 C CA . ASN A 1 84 ? -7.663 8.587 60.964 1.00 12.95 108 ASN A CA 1
ATOM 599 C C . ASN A 1 84 ? -8.040 7.198 60.438 1.00 13.02 108 ASN A C 1
ATOM 600 O O . ASN A 1 84 ? -8.973 6.554 60.899 1.00 12.19 108 ASN A O 1
ATOM 605 N N . GLY A 1 85 ? -7.293 6.757 59.410 1.00 12.79 109 GLY A N 1
ATOM 606 C CA . GLY A 1 85 ? -7.643 5.485 58.784 1.00 12.66 109 GLY A CA 1
ATOM 607 C C . GLY A 1 85 ? -7.414 4.298 59.729 1.00 11.98 109 GLY A C 1
ATOM 608 O O . GLY A 1 85 ? -8.145 3.316 59.734 1.00 13.36 109 GLY A O 1
ATOM 609 N N . GLN A 1 86 ? -6.329 4.397 60.521 1.00 14.04 110 GLN A N 1
ATOM 610 C CA . GLN A 1 86 ? -5.990 3.299 61.424 1.00 16.71 110 GLN A CA 1
ATOM 611 C C . GLN A 1 86 ? -7.171 2.903 62.316 1.00 17.19 110 GLN A C 1
ATOM 612 O O . GLN A 1 86 ? -7.282 1.782 62.794 1.00 20.09 110 GLN A O 1
ATOM 618 N N . ALA A 1 87 ? -8.052 3.887 62.570 1.00 17.22 111 ALA A N 1
ATOM 619 C CA . ALA A 1 87 ? -9.180 3.628 63.458 1.00 16.40 111 ALA A CA 1
ATOM 620 C C . ALA A 1 87 ? -10.312 2.882 62.743 1.00 16.15 111 ALA A C 1
ATOM 621 O O . ALA A 1 87 ? -11.220 2.334 63.352 1.00 16.30 111 ALA A O 1
ATOM 623 N N . TYR A 1 88 ? -10.255 2.908 61.398 1.00 14.19 112 TYR A N 1
ATOM 624 C CA . TYR A 1 88 ? -11.337 2.305 60.621 1.00 14.79 112 TYR A CA 1
ATOM 625 C C . TYR A 1 88 ? -10.928 0.950 60.024 1.00 14.40 112 TYR A C 1
ATOM 626 O O . TYR A 1 88 ? -11.657 -0.032 60.069 1.00 15.50 112 TYR A O 1
ATOM 635 N N . TRP A 1 89 ? -9.728 0.937 59.413 1.00 13.85 113 TRP A N 1
ATOM 636 C CA . TRP A 1 89 ? -9.288 -0.252 58.680 1.00 13.91 113 TRP A CA 1
ATOM 637 C C . TRP A 1 89 ? -9.595 -1.554 59.430 1.00 14.49 113 TRP A C 1
ATOM 638 O O . TRP A 1 89 ? -9.348 -1.703 60.618 1.00 16.68 113 TRP A O 1
ATOM 649 N N . ASP A 1 90 ? -10.189 -2.505 58.684 1.00 17.02 114 ASP A N 1
ATOM 650 C CA . ASP A 1 90 ? -10.396 -3.839 59.233 1.00 18.24 114 ASP A CA 1
ATOM 651 C C . ASP A 1 90 ? -10.205 -4.911 58.157 1.00 18.85 114 ASP A C 1
ATOM 652 O O . ASP A 1 90 ? -10.620 -6.057 58.285 1.00 20.86 114 ASP A O 1
ATOM 657 N N . GLY A 1 91 ? -9.588 -4.477 57.037 1.00 17.95 115 GLY A N 1
ATOM 658 C CA . GLY A 1 91 ? -9.110 -5.146 55.832 1.00 19.57 115 GLY A CA 1
ATOM 659 C C . GLY A 1 91 ? -10.263 -5.506 54.892 1.00 19.08 115 GLY A C 1
ATOM 660 O O . GLY A 1 91 ? -10.130 -6.295 53.967 1.00 20.89 115 GLY A O 1
ATOM 661 N N . LYS A 1 92 ? -11.440 -4.921 55.182 1.00 19.25 116 LYS A N 1
ATOM 662 C CA . LYS A 1 92 ? -12.604 -5.199 54.350 1.00 21.28 116 LYS A CA 1
ATOM 663 C C . LYS A 1 92 ? -12.992 -3.985 53.506 1.00 20.88 116 LYS A C 1
ATOM 664 O O . LYS A 1 92 ? -13.769 -4.063 52.560 1.00 20.33 116 LYS A O 1
ATOM 670 N N . GLY A 1 93 ? -12.449 -2.821 53.910 1.00 19.16 117 GLY A N 1
ATOM 671 C CA . GLY A 1 93 ? -12.690 -1.605 53.146 1.00 20.10 117 GLY A CA 1
ATOM 672 C C . GLY A 1 93 ? -14.168 -1.209 53.141 1.00 21.07 117 GLY A C 1
ATOM 673 O O . GLY A 1 93 ? -14.803 -1.032 54.174 1.00 20.77 117 GLY A O 1
ATOM 674 N N . SER A 1 94 ? -14.702 -1.039 51.916 1.00 22.28 118 SER A N 1
ATOM 675 C CA . SER A 1 94 ? -16.049 -0.503 51.774 1.00 25.46 118 SER A CA 1
ATOM 676 C C . SER A 1 94 ? -17.108 -1.606 51.851 1.00 27.85 118 SER A C 1
ATOM 677 O O . SER A 1 94 ? -18.296 -1.385 51.657 1.00 28.94 118 SER A O 1
ATOM 680 N N . ASN A 1 95 ? -16.632 -2.841 52.105 1.00 30.34 119 ASN A N 1
ATOM 681 C CA . ASN A 1 95 ? -17.567 -3.954 52.230 1.00 34.20 119 ASN A CA 1
ATOM 682 C C . ASN A 1 95 ? -18.730 -3.600 53.160 1.00 35.09 119 ASN A C 1
ATOM 683 O O . ASN A 1 95 ? -18.558 -3.080 54.255 1.00 33.52 119 ASN A O 1
ATOM 688 N N . SER A 1 96 ? -19.950 -3.868 52.668 1.00 36.80 120 SER A N 1
ATOM 689 C CA . SER A 1 96 ? -21.138 -3.441 53.398 1.00 38.12 120 SER A CA 1
ATOM 690 C C . SER A 1 96 ? -21.215 -4.070 54.798 1.00 38.13 120 SER A C 1
ATOM 691 O O . SER A 1 96 ? -21.741 -3.496 55.743 1.00 38.37 120 SER A O 1
ATOM 694 N N . ASN A 1 97 ? -20.699 -5.311 54.903 1.00 20.00 121 ASN A N 1
ATOM 695 C CA . ASN A 1 97 ? -20.885 -6.060 56.139 1.00 20.00 121 ASN A CA 1
ATOM 696 C C . ASN A 1 97 ? -19.689 -5.900 57.079 1.00 20.00 121 ASN A C 1
ATOM 697 O O . ASN A 1 97 ? -19.449 -6.699 57.972 1.00 20.00 121 ASN A O 1
ATOM 702 N N . SER A 1 98 ? -18.900 -4.839 56.823 1.00 31.32 122 SER A N 1
ATOM 703 C CA . SER A 1 98 ? -17.728 -4.596 57.657 1.00 28.63 122 SER A CA 1
ATOM 704 C C . SER A 1 98 ? -17.920 -3.365 58.547 1.00 26.90 122 SER A C 1
ATOM 705 O O . SER A 1 98 ? -18.938 -2.691 58.517 1.00 26.19 122 SER A O 1
ATOM 708 N N . ASN A 1 99 ? -16.906 -3.109 59.396 1.00 23.84 123 ASN A N 1
ATOM 709 C CA . ASN A 1 99 ? -16.937 -1.930 60.251 1.00 21.24 123 ASN A CA 1
ATOM 710 C C . ASN A 1 99 ? -17.211 -0.659 59.441 1.00 18.78 123 ASN A C 1
ATOM 711 O O . ASN A 1 99 ? -16.730 -0.474 58.330 1.00 16.87 123 ASN A O 1
ATOM 716 N N . GLN A 1 100 ? -18.051 0.216 60.023 1.00 15.27 124 GLN A N 1
ATOM 717 C CA . GLN A 1 100 ? -18.434 1.433 59.318 1.00 15.24 124 GLN A CA 1
ATOM 718 C C . GLN A 1 100 ? -17.267 2.419 59.215 1.00 13.85 124 GLN A C 1
ATOM 719 O O . GLN A 1 100 ? -16.617 2.768 60.192 1.00 14.18 124 GLN A O 1
ATOM 725 N N . LYS A 1 101 ? -16.985 2.837 57.968 1.00 12.63 125 LYS A N 1
ATOM 726 C CA . LYS A 1 101 ? -15.914 3.805 57.755 1.00 11.28 125 LYS A CA 1
ATOM 727 C C . LYS A 1 101 ? -16.245 4.770 56.614 1.00 11.31 125 LYS A C 1
ATOM 728 O O . LYS A 1 101 ? -16.798 4.403 55.585 1.00 12.11 125 LYS A O 1
ATOM 734 N N . PRO A 1 102 ? -15.921 6.057 56.843 1.00 11.79 126 PRO A N 1
ATOM 735 C CA . PRO A 1 102 ? -16.162 7.093 55.853 1.00 12.51 126 PRO A CA 1
ATOM 736 C C . PRO A 1 102 ? -15.681 6.666 54.462 1.00 13.90 126 PRO A C 1
ATOM 737 O O . PRO A 1 102 ? -14.505 6.432 54.219 1.00 12.78 126 PRO A O 1
ATOM 741 N N . ASP A 1 103 ? -16.655 6.529 53.541 1.00 12.31 127 ASP A N 1
ATOM 742 C CA . ASP A 1 103 ? -16.327 6.071 52.196 1.00 12.71 127 ASP A CA 1
ATOM 743 C C . ASP A 1 103 ? -15.515 7.115 51.425 1.00 11.87 127 ASP A C 1
ATOM 744 O O . ASP A 1 103 ? -14.542 6.815 50.745 1.00 10.87 127 ASP A O 1
ATOM 749 N N . HIS A 1 104 ? -15.975 8.377 51.516 1.00 10.44 128 HIS A N 1
ATOM 750 C CA . HIS A 1 104 ? -15.278 9.449 50.813 1.00 13.11 128 HIS A CA 1
ATOM 751 C C . HIS A 1 104 ? -14.622 10.430 51.788 1.00 12.39 128 HIS A C 1
ATOM 752 O O . HIS A 1 104 ? -15.276 11.166 52.516 1.00 14.13 128 HIS A O 1
ATOM 759 N N . PHE A 1 105 ? -13.276 10.393 51.814 1.00 11.41 129 PHE A N 1
ATOM 760 C CA . PHE A 1 105 ? -12.544 11.293 52.696 1.00 10.22 129 PHE A CA 1
ATOM 761 C C . PHE A 1 105 ? -12.691 12.748 52.255 1.00 11.17 129 PHE A C 1
ATOM 762 O O . PHE A 1 105 ? -13.140 13.613 52.993 1.00 11.26 129 PHE A O 1
ATOM 770 N N . ILE A 1 106 ? -12.253 13.012 51.013 1.00 10.75 130 ILE A N 1
ATOM 771 C CA . ILE A 1 106 ? -12.344 14.372 50.495 1.00 11.05 130 ILE A CA 1
ATOM 772 C C . ILE A 1 106 ? -13.231 14.440 49.251 1.00 10.36 130 ILE A C 1
ATOM 773 O O . ILE A 1 106 ? -12.980 13.808 48.233 1.00 11.83 130 ILE A O 1
ATOM 778 N N . VAL A 1 107 ? -14.324 15.213 49.375 1.00 9.13 131 VAL A N 1
ATOM 779 C CA . VAL A 1 107 ? -15.243 15.340 48.251 1.00 10.13 131 VAL A CA 1
ATOM 780 C C . VAL A 1 107 ? -15.113 16.702 47.568 1.00 10.75 131 VAL A C 1
ATOM 781 O O . VAL A 1 107 ? -15.455 17.743 48.112 1.00 10.23 131 VAL A O 1
ATOM 785 N N . VAL A 1 108 ? -14.556 16.672 46.344 1.00 10.30 132 VAL A N 1
ATOM 786 C CA . VAL A 1 108 ? -14.439 17.904 45.571 1.00 11.35 132 VAL A CA 1
ATOM 787 C C . VAL A 1 108 ? -15.560 18.023 44.537 1.00 12.11 132 VAL A C 1
ATOM 788 O O . VAL A 1 108 ? -15.481 17.514 43.426 1.00 14.41 132 VAL A O 1
ATOM 792 N N . GLN A 1 109 ? -16.650 18.693 44.953 1.00 11.03 133 GLN A N 1
ATOM 793 C CA . GLN A 1 109 ? -17.792 18.835 44.058 1.00 14.16 133 GLN A CA 1
ATOM 794 C C . GLN A 1 109 ? -18.154 20.304 43.826 1.00 13.56 133 GLN A C 1
ATOM 795 O O . GLN A 1 109 ? -17.995 21.162 44.685 1.00 12.51 133 GLN A O 1
ATOM 801 N N . LYS A 1 110 ? -18.618 20.588 42.595 1.00 15.06 134 LYS A N 1
ATOM 802 C CA . LYS A 1 110 ? -19.057 21.942 42.272 1.00 16.52 134 LYS A CA 1
ATOM 803 C C . LYS A 1 110 ? -17.893 22.940 42.303 1.00 15.40 134 LYS A C 1
ATOM 804 O O . LYS A 1 110 ? -18.043 24.111 42.630 1.00 14.96 134 LYS A O 1
ATOM 810 N N . THR A 1 111 ? -16.688 22.423 41.983 1.00 14.76 135 THR A N 1
ATOM 811 C CA . THR A 1 111 ? -15.513 23.289 41.930 1.00 14.44 135 THR A CA 1
ATOM 812 C C . THR A 1 111 ? -15.192 23.718 40.494 1.00 14.95 135 THR A C 1
ATOM 813 O O . THR A 1 111 ? -14.994 22.909 39.598 1.00 16.33 135 THR A O 1
ATOM 817 N N . THR A 1 112 ? -15.185 25.049 40.285 1.00 15.33 136 THR A N 1
ATOM 818 C CA . THR A 1 112 ? -14.935 25.574 38.946 1.00 14.61 136 THR A CA 1
ATOM 819 C C . THR A 1 112 ? -14.134 26.879 38.993 1.00 14.61 136 THR A C 1
ATOM 820 O O . THR A 1 112 ? -13.665 27.322 40.032 1.00 14.20 136 THR A O 1
ATOM 824 N N . GLY A 1 113 ? -13.948 27.475 37.800 1.00 15.63 137 GLY A N 1
ATOM 825 C CA . GLY A 1 113 ? -13.274 28.768 37.765 1.00 15.30 137 GLY A CA 1
ATOM 826 C C . GLY A 1 113 ? -11.754 28.618 37.880 1.00 16.28 137 GLY A C 1
ATOM 827 O O . GLY A 1 113 ? -11.072 29.371 38.563 1.00 16.78 137 GLY A O 1
ATOM 828 N N . ASN A 1 114 ? -11.233 27.573 37.210 1.00 15.11 138 ASN A N 1
ATOM 829 C CA . ASN A 1 114 ? -9.787 27.360 37.213 1.00 16.69 138 ASN A CA 1
ATOM 830 C C . ASN A 1 114 ? -9.237 27.171 38.631 1.00 16.13 138 ASN A C 1
ATOM 831 O O . ASN A 1 114 ? -8.181 27.672 38.994 1.00 17.22 138 ASN A O 1
ATOM 836 N N . SER A 1 115 ? -10.016 26.450 39.458 1.00 15.17 139 SER A N 1
ATOM 837 C CA . SER A 1 115 ? -9.553 26.166 40.811 1.00 13.63 139 SER A CA 1
ATOM 838 C C . SER A 1 115 ? -8.429 25.125 40.804 1.00 14.12 139 SER A C 1
ATOM 839 O O . SER A 1 115 ? -8.172 24.453 39.816 1.00 13.49 139 SER A O 1
ATOM 842 N N . LYS A 1 116 ? -7.723 25.028 41.946 1.00 13.77 140 LYS A N 1
ATOM 843 C CA . LYS A 1 116 ? -6.586 24.120 41.987 1.00 13.04 140 LYS A CA 1
ATOM 844 C C . LYS A 1 116 ? -6.270 23.661 43.413 1.00 12.50 140 LYS A C 1
ATOM 845 O O . LYS A 1 116 ? -6.440 24.382 44.385 1.00 13.06 140 LYS A O 1
ATOM 851 N N . ILE A 1 117 ? -5.834 22.390 43.510 1.00 11.34 141 ILE A N 1
ATOM 852 C CA . ILE A 1 117 ? -5.392 21.858 44.802 1.00 11.11 141 ILE A CA 1
ATOM 853 C C . ILE A 1 117 ? -3.958 21.318 44.699 1.00 11.02 141 ILE A C 1
ATOM 854 O O . ILE A 1 117 ? -3.646 20.461 43.885 1.00 11.58 141 ILE A O 1
ATOM 859 N N . THR A 1 118 ? -3.053 21.881 45.540 1.00 10.27 142 THR A N 1
ATOM 860 C CA . THR A 1 118 ? -1.635 21.592 45.310 1.00 11.78 142 THR A CA 1
ATOM 861 C C . THR A 1 118 ? -0.847 21.399 46.621 1.00 11.70 142 THR A C 1
ATOM 862 O O . THR A 1 118 ? -1.170 21.945 47.671 1.00 11.42 142 THR A O 1
ATOM 866 N N . ASN A 1 119 ? 0.199 20.544 46.538 1.00 12.32 143 ASN A N 1
ATOM 867 C CA . ASN A 1 119 ? 1.182 20.431 47.610 1.00 13.14 143 ASN A CA 1
ATOM 868 C C . ASN A 1 119 ? 0.531 19.990 48.924 1.00 13.08 143 ASN A C 1
ATOM 869 O O . ASN A 1 119 ? 0.748 20.558 49.986 1.00 15.10 143 ASN A O 1
ATOM 874 N N . LEU A 1 120 ? -0.330 18.964 48.811 1.00 11.14 144 LEU A N 1
ATOM 875 C CA . LEU A 1 120 ? -1.009 18.448 49.995 1.00 11.56 144 LEU A CA 1
ATOM 876 C C . LEU A 1 120 ? -0.387 17.134 50.479 1.00 12.51 144 LEU A C 1
ATOM 877 O O . LEU A 1 120 ? -0.103 16.222 49.713 1.00 13.05 144 LEU A O 1
ATOM 882 N N . ASN A 1 121 ? -0.139 17.076 51.802 1.00 13.06 145 ASN A N 1
ATOM 883 C CA . ASN A 1 121 ? 0.389 15.850 52.387 1.00 12.75 145 ASN A CA 1
ATOM 884 C C . ASN A 1 121 ? -0.695 15.082 53.143 1.00 12.88 145 ASN A C 1
ATOM 885 O O . ASN A 1 121 ? -1.004 15.350 54.297 1.00 14.68 145 ASN A O 1
ATOM 890 N N . ILE A 1 122 ? -1.312 14.121 52.430 1.00 10.13 146 ILE A N 1
ATOM 891 C CA . ILE A 1 122 ? -2.381 13.346 53.044 1.00 11.38 146 ILE A CA 1
ATOM 892 C C . ILE A 1 122 ? -1.917 11.931 53.386 1.00 11.88 146 ILE A C 1
ATOM 893 O O . ILE A 1 122 ? -1.139 11.309 52.676 1.00 13.29 146 ILE A O 1
ATOM 898 N N . GLN A 1 123 ? -2.393 11.440 54.544 1.00 12.68 147 GLN A N 1
ATOM 899 C CA . GLN A 1 123 ? -1.961 10.116 54.977 1.00 11.08 147 GLN A CA 1
ATOM 900 C C . GLN A 1 123 ? -3.031 9.417 55.824 1.00 11.47 147 GLN A C 1
ATOM 901 O O . GLN A 1 123 ? -3.854 10.039 56.484 1.00 9.65 147 GLN A O 1
ATOM 907 N N . ASN A 1 124 ? -3.024 8.075 55.751 1.00 9.86 148 ASN A N 1
ATOM 908 C CA . ASN A 1 124 ? -3.913 7.271 56.582 1.00 10.90 148 ASN A CA 1
ATOM 909 C C . ASN A 1 124 ? -5.376 7.710 56.448 1.00 10.87 148 ASN A C 1
ATOM 910 O O . ASN A 1 124 ? -5.977 8.260 57.363 1.00 11.57 148 ASN A O 1
ATOM 915 N N . TRP A 1 125 ? -5.939 7.487 55.244 1.00 9.70 149 TRP A N 1
ATOM 916 C CA . TRP A 1 125 ? -7.360 7.768 55.078 1.00 10.91 149 TRP A CA 1
ATOM 917 C C . TRP A 1 125 ? -8.192 6.483 55.041 1.00 11.69 149 TRP A C 1
ATOM 918 O O . TRP A 1 125 ? -7.722 5.405 54.693 1.00 12.93 149 TRP A O 1
ATOM 929 N N . PRO A 1 126 ? -9.466 6.621 55.457 1.00 10.46 150 PRO A N 1
ATOM 930 C CA . PRO A 1 126 ? -10.365 5.479 55.626 1.00 11.71 150 PRO A CA 1
ATOM 931 C C . PRO A 1 126 ? -10.429 4.609 54.366 1.00 11.61 150 PRO A C 1
ATOM 932 O O . PRO A 1 126 ? -9.788 3.574 54.254 1.00 11.90 150 PRO A O 1
ATOM 936 N N . VAL A 1 127 ? -11.274 5.045 53.413 1.00 10.95 151 VAL A N 1
ATOM 937 C CA . VAL A 1 127 ? -11.456 4.263 52.192 1.00 11.35 151 VAL A CA 1
ATOM 938 C C . VAL A 1 127 ? -10.993 5.040 50.954 1.00 10.47 151 VAL A C 1
ATOM 939 O O . VAL A 1 127 ? -9.813 5.110 50.629 1.00 11.93 151 VAL A O 1
ATOM 943 N N . HIS A 1 128 ? -11.983 5.597 50.225 1.00 11.03 152 HIS A N 1
ATOM 944 C CA . HIS A 1 128 ? -11.673 6.474 49.106 1.00 11.78 152 HIS A CA 1
ATOM 945 C C . HIS A 1 128 ? -11.133 7.820 49.584 1.00 11.68 152 HIS A C 1
ATOM 946 O O . HIS A 1 128 ? -11.592 8.401 50.559 1.00 13.36 152 HIS A O 1
ATOM 953 N N . CYS A 1 129 ? -10.091 8.294 48.882 1.00 10.69 153 CYS A N 1
ATOM 954 C CA . CYS A 1 129 ? -9.507 9.575 49.248 1.00 11.02 153 CYS A CA 1
ATOM 955 C C . CYS A 1 129 ? -10.230 10.738 48.569 1.00 12.93 153 CYS A C 1
ATOM 956 O O . CYS A 1 129 ? -11.028 11.451 49.163 1.00 14.95 153 CYS A O 1
ATOM 959 N N . PHE A 1 130 ? -9.896 10.939 47.282 1.00 11.54 154 PHE A N 1
ATOM 960 C CA . PHE A 1 130 ? -10.459 12.072 46.557 1.00 12.07 154 PHE A CA 1
ATOM 961 C C . PHE A 1 130 ? -11.687 11.670 45.737 1.00 13.19 154 PHE A C 1
ATOM 962 O O . PHE A 1 130 ? -11.646 10.792 44.884 1.00 12.38 154 PHE A O 1
ATOM 970 N N . ASP A 1 131 ? -12.821 12.322 46.053 1.00 12.78 155 ASP A N 1
ATOM 971 C CA . ASP A 1 131 ? -14.019 12.109 45.251 1.00 14.45 155 ASP A CA 1
ATOM 972 C C . ASP A 1 131 ? -14.360 13.351 44.428 1.00 13.65 155 ASP A C 1
ATOM 973 O O . ASP A 1 131 ? -15.116 14.222 44.838 1.00 14.59 155 ASP A O 1
ATOM 978 N N . ILE A 1 132 ? -13.730 13.435 43.242 1.00 11.88 156 ILE A N 1
ATOM 979 C CA . ILE A 1 132 ? -13.956 14.592 42.385 1.00 11.58 156 ILE A CA 1
ATOM 980 C C . ILE A 1 132 ? -15.181 14.399 41.490 1.00 12.74 156 ILE A C 1
ATOM 981 O O . ILE A 1 132 ? -15.245 13.509 40.652 1.00 14.14 156 ILE A O 1
ATOM 986 N N . THR A 1 133 ? -16.196 15.252 41.722 1.00 13.43 157 THR A N 1
ATOM 987 C CA . THR A 1 133 ? -17.421 15.140 40.940 1.00 16.60 157 THR A CA 1
ATOM 988 C C . THR A 1 133 ? -18.076 16.505 40.715 1.00 16.94 157 THR A C 1
ATOM 989 O O . THR A 1 133 ? -17.929 17.439 41.492 1.00 15.02 157 THR A O 1
ATOM 993 N N . GLY A 1 134 ? -18.790 16.610 39.578 1.00 14.62 158 GLY A N 1
ATOM 994 C CA . GLY A 1 134 ? -19.505 17.847 39.284 1.00 16.33 158 GLY A CA 1
ATOM 995 C C . GLY A 1 134 ? -18.577 19.063 39.313 1.00 17.23 158 GLY A C 1
ATOM 996 O O . GLY A 1 134 ? -18.944 20.156 39.725 1.00 17.38 158 GLY A O 1
ATOM 997 N N . SER A 1 135 ? -17.321 18.833 38.892 1.00 16.51 159 SER A N 1
ATOM 998 C CA . SER A 1 135 ? -16.368 19.935 38.847 1.00 15.41 159 SER A CA 1
ATOM 999 C C . SER A 1 135 ? -15.825 20.151 37.433 1.00 15.95 159 SER A C 1
ATOM 1000 O O . SER A 1 135 ? -15.971 19.323 36.542 1.00 17.28 159 SER A O 1
ATOM 1003 N N . SER A 1 136 ? -15.217 21.333 37.231 1.00 14.30 160 SER A N 1
ATOM 1004 C CA . SER A 1 136 ? -14.663 21.643 35.919 1.00 16.72 160 SER A CA 1
ATOM 1005 C C . SER A 1 136 ? -13.475 22.600 36.022 1.00 15.79 160 SER A C 1
ATOM 1006 O O . SER A 1 136 ? -13.305 23.330 36.991 1.00 15.89 160 SER A O 1
ATOM 1009 N N . GLN A 1 137 ? -12.613 22.553 34.991 1.00 15.29 161 GLN A N 1
ATOM 1010 C CA . GLN A 1 137 ? -11.427 23.399 35.011 1.00 16.06 161 GLN A CA 1
ATOM 1011 C C . GLN A 1 137 ? -10.749 23.375 36.382 1.00 15.98 161 GLN A C 1
ATOM 1012 O O . GLN A 1 137 ? -10.624 24.380 37.069 1.00 15.03 161 GLN A O 1
ATOM 1018 N N . LEU A 1 138 ? -10.342 22.159 36.791 1.00 15.22 162 LEU A N 1
ATOM 1019 C CA . LEU A 1 138 ? -9.688 22.012 38.087 1.00 14.31 162 LEU A CA 1
ATOM 1020 C C . LEU A 1 138 ? -8.321 21.337 37.951 1.00 13.35 162 LEU A C 1
ATOM 1021 O O . LEU A 1 138 ? -8.104 20.462 37.123 1.00 14.54 162 LEU A O 1
ATOM 1026 N N . THR A 1 139 ? -7.368 21.804 38.779 1.00 12.04 163 THR A N 1
ATOM 1027 C CA . THR A 1 139 ? -6.018 21.258 38.698 1.00 12.36 163 THR A CA 1
ATOM 1028 C C . THR A 1 139 ? -5.524 20.753 40.056 1.00 12.04 163 THR A C 1
ATOM 1029 O O . THR A 1 139 ? -5.579 21.436 41.070 1.00 13.71 163 THR A O 1
ATOM 1033 N N . ILE A 1 140 ? -5.063 19.487 40.056 1.00 10.87 164 ILE A N 1
ATOM 1034 C CA . ILE A 1 140 ? -4.508 18.912 41.276 1.00 10.22 164 ILE A CA 1
ATOM 1035 C C . ILE A 1 140 ? -3.093 18.375 41.049 1.00 11.88 164 ILE A C 1
ATOM 1036 O O . ILE A 1 140 ? -2.857 17.458 40.274 1.00 12.68 164 ILE A O 1
ATOM 1041 N N . SER A 1 141 ? -2.124 19.013 41.734 1.00 12.50 165 SER A N 1
ATOM 1042 C CA . SER A 1 141 ? -0.737 18.596 41.570 1.00 12.11 165 SER A CA 1
ATOM 1043 C C . SER A 1 141 ? 0.067 18.779 42.859 1.00 12.90 165 SER A C 1
ATOM 1044 O O . SER A 1 141 ? -0.324 19.484 43.781 1.00 13.61 165 SER A O 1
ATOM 1047 N N . GLY A 1 142 ? 1.214 18.075 42.918 1.00 11.34 166 GLY A N 1
ATOM 1048 C CA . GLY A 1 142 ? 2.060 18.173 44.101 1.00 11.38 166 GLY A CA 1
ATOM 1049 C C . GLY A 1 142 ? 1.433 17.461 45.302 1.00 11.82 166 GLY A C 1
ATOM 1050 O O . GLY A 1 142 ? 1.743 17.727 46.456 1.00 12.31 166 GLY A O 1
ATOM 1051 N N . LEU A 1 143 ? 0.490 16.551 44.995 1.00 10.62 167 LEU A N 1
ATOM 1052 C CA . LEU A 1 143 ? -0.188 15.828 46.064 1.00 10.91 167 LEU A CA 1
ATOM 1053 C C . LEU A 1 143 ? 0.554 14.543 46.437 1.00 11.12 167 LEU A C 1
ATOM 1054 O O . LEU A 1 143 ? 1.178 13.884 45.615 1.00 12.04 167 LEU A O 1
ATOM 1059 N N . ILE A 1 144 ? 0.504 14.216 47.742 1.00 10.35 168 ILE A N 1
ATOM 1060 C CA . ILE A 1 144 ? 1.168 13.005 48.207 1.00 11.76 168 ILE A CA 1
ATOM 1061 C C . ILE A 1 144 ? 0.255 12.175 49.114 1.00 11.34 168 ILE A C 1
ATOM 1062 O O . ILE A 1 144 ? 0.092 12.442 50.298 1.00 12.29 168 ILE A O 1
ATOM 1067 N N . LEU A 1 145 ? -0.384 11.161 48.504 1.00 11.09 169 LEU A N 1
ATOM 1068 C CA . LEU A 1 145 ? -1.256 10.288 49.281 1.00 11.52 169 LEU A CA 1
ATOM 1069 C C . LEU A 1 145 ? -0.511 9.041 49.762 1.00 11.37 169 LEU A C 1
ATOM 1070 O O . LEU A 1 145 ? -0.157 8.154 48.996 1.00 10.92 169 LEU A O 1
ATOM 1075 N N . ASP A 1 146 ? -0.239 9.012 51.080 1.00 11.34 170 ASP A N 1
ATOM 1076 C CA . ASP A 1 146 ? 0.507 7.889 51.634 1.00 11.65 170 ASP A CA 1
ATOM 1077 C C . ASP A 1 146 ? -0.350 7.048 52.583 1.00 11.50 170 ASP A C 1
ATOM 1078 O O . ASP A 1 146 ? -0.688 7.447 53.690 1.00 12.09 170 ASP A O 1
ATOM 1083 N N . ASN A 1 147 ? -0.736 5.856 52.092 1.00 11.67 171 ASN A N 1
ATOM 1084 C CA . ASN A 1 147 ? -1.511 4.946 52.928 1.00 10.90 171 ASN A CA 1
ATOM 1085 C C . ASN A 1 147 ? -0.752 3.640 53.177 1.00 11.30 171 ASN A C 1
ATOM 1086 O O . ASN A 1 147 ? -1.325 2.575 53.370 1.00 12.04 171 ASN A O 1
ATOM 1091 N N . ARG A 1 148 ? 0.589 3.746 53.127 1.00 11.81 172 ARG A N 1
ATOM 1092 C CA . ARG A 1 148 ? 1.417 2.558 53.301 1.00 12.19 172 ARG A CA 1
ATOM 1093 C C . ARG A 1 148 ? 1.217 1.920 54.678 1.00 12.43 172 ARG A C 1
ATOM 1094 O O . ARG A 1 148 ? 1.494 0.749 54.902 1.00 12.51 172 ARG A O 1
ATOM 1102 N N . ALA A 1 149 ? 0.756 2.750 55.631 1.00 12.60 173 ALA A N 1
ATOM 1103 C CA . ALA A 1 149 ? 0.542 2.244 56.982 1.00 14.23 173 ALA A CA 1
ATOM 1104 C C . ALA A 1 149 ? -0.573 1.197 57.024 1.00 15.10 173 ALA A C 1
ATOM 1105 O O . ALA A 1 149 ? -0.719 0.433 57.969 1.00 16.45 173 ALA A O 1
ATOM 1107 N N . GLY A 1 150 ? -1.403 1.207 55.964 1.00 13.64 174 GLY A N 1
ATOM 1108 C CA . GLY A 1 150 ? -2.511 0.260 55.908 1.00 15.17 174 GLY A CA 1
ATOM 1109 C C . GLY A 1 150 ? -2.142 -0.996 55.116 1.00 14.49 174 GLY A C 1
ATOM 1110 O O . GLY A 1 150 ? -2.965 -1.857 54.833 1.00 14.07 174 GLY A O 1
ATOM 1111 N N . ASP A 1 151 ? -0.857 -1.063 54.719 1.00 16.03 175 ASP A N 1
ATOM 1112 C CA . ASP A 1 151 ? -0.399 -2.224 53.965 1.00 17.68 175 ASP A CA 1
ATOM 1113 C C . ASP A 1 151 ? -0.283 -3.462 54.856 1.00 19.49 175 ASP A C 1
ATOM 1114 O O . ASP A 1 151 ? -0.501 -4.592 54.439 1.00 20.33 175 ASP A O 1
ATOM 1119 N N . LYS A 1 152 ? 0.116 -3.219 56.118 1.00 20.95 176 LYS A N 1
ATOM 1120 C CA . LYS A 1 152 ? 0.232 -4.325 57.061 1.00 23.59 176 LYS A CA 1
ATOM 1121 C C . LYS A 1 152 ? -1.096 -4.591 57.776 1.00 23.31 176 LYS A C 1
ATOM 1122 O O . LYS A 1 152 ? -1.930 -3.714 57.954 1.00 19.92 176 LYS A O 1
ATOM 1128 N N . PRO A 1 153 ? -1.293 -5.868 58.154 1.00 24.46 177 PRO A N 1
ATOM 1129 C CA . PRO A 1 153 ? -2.513 -6.288 58.818 1.00 24.12 177 PRO A CA 1
ATOM 1130 C C . PRO A 1 153 ? -2.558 -5.814 60.273 1.00 23.15 177 PRO A C 1
ATOM 1131 O O . PRO A 1 153 ? -1.547 -5.692 60.954 1.00 22.03 177 PRO A O 1
ATOM 1135 N N . ASN A 1 154 ? -3.785 -5.504 60.733 1.00 22.59 178 ASN A N 1
ATOM 1136 C CA . ASN A 1 154 ? -3.946 -5.067 62.115 1.00 23.16 178 ASN A CA 1
ATOM 1137 C C . ASN A 1 154 ? -4.700 -6.107 62.949 1.00 23.48 178 ASN A C 1
ATOM 1138 O O . ASN A 1 154 ? -4.706 -7.296 62.660 1.00 24.45 178 ASN A O 1
ATOM 1143 N N . ALA A 1 155 ? -5.319 -5.622 64.040 1.00 26.64 179 ALA A N 1
ATOM 1144 C CA . ALA A 1 155 ? -6.041 -6.534 64.921 1.00 27.79 179 ALA A CA 1
ATOM 1145 C C . ALA A 1 155 ? -7.487 -6.741 64.463 1.00 28.48 179 ALA A C 1
ATOM 1146 O O . ALA A 1 155 ? -8.313 -7.324 65.151 1.00 29.15 179 ALA A O 1
ATOM 1148 N N . LYS A 1 156 ? -7.791 -6.200 63.268 1.00 26.56 180 LYS A N 1
ATOM 1149 C CA . LYS A 1 156 ? -9.164 -6.314 62.789 1.00 25.56 180 LYS A CA 1
ATOM 1150 C C . LYS A 1 156 ? -9.225 -6.954 61.400 1.00 24.80 180 LYS A C 1
ATOM 1151 O O . LYS A 1 156 ? -10.279 -7.310 60.890 1.00 23.92 180 LYS A O 1
ATOM 1157 N N . SER A 1 157 ? -8.043 -7.059 60.768 1.00 25.09 181 SER A N 1
ATOM 1158 C CA . SER A 1 157 ? -7.994 -7.634 59.429 1.00 24.62 181 SER A CA 1
ATOM 1159 C C . SER A 1 157 ? -7.381 -9.037 59.435 1.00 26.03 181 SER A C 1
ATOM 1160 O O . SER A 1 157 ? -7.293 -9.717 58.420 1.00 26.38 181 SER A O 1
ATOM 1163 N N . GLY A 1 158 ? -6.913 -9.449 60.628 1.00 27.65 182 GLY A N 1
ATOM 1164 C CA . GLY A 1 158 ? -6.278 -10.759 60.737 1.00 29.10 182 GLY A CA 1
ATOM 1165 C C . GLY A 1 158 ? -5.016 -10.841 59.876 1.00 29.43 182 GLY A C 1
ATOM 1166 O O . GLY A 1 158 ? -3.970 -10.290 60.195 1.00 30.42 182 GLY A O 1
ATOM 1167 N N . SER A 1 159 ? -5.131 -11.597 58.768 1.00 30.56 183 SER A N 1
ATOM 1168 C CA . SER A 1 159 ? -4.002 -11.708 57.851 1.00 32.04 183 SER A CA 1
ATOM 1169 C C . SER A 1 159 ? -4.154 -10.754 56.662 1.00 30.40 183 SER A C 1
ATOM 1170 O O . SER A 1 159 ? -3.320 -10.682 55.770 1.00 31.47 183 SER A O 1
ATOM 1173 N N . LEU A 1 160 ? -5.294 -10.035 56.653 1.00 29.44 184 LEU A N 1
ATOM 1174 C CA . LEU A 1 160 ? -5.555 -9.100 55.561 1.00 27.30 184 LEU A CA 1
ATOM 1175 C C . LEU A 1 160 ? -4.917 -7.732 55.821 1.00 23.79 184 LEU A C 1
ATOM 1176 O O . LEU A 1 160 ? -4.654 -7.337 56.950 1.00 22.21 184 LEU A O 1
ATOM 1181 N N . PRO A 1 161 ? -4.624 -7.021 54.716 1.00 22.03 185 PRO A N 1
ATOM 1182 C CA . PRO A 1 161 ? -4.094 -5.669 54.794 1.00 19.89 185 PRO A CA 1
ATOM 1183 C C . PRO A 1 161 ? -5.140 -4.686 55.330 1.00 17.81 185 PRO A C 1
ATOM 1184 O O . PRO A 1 161 ? -6.178 -4.444 54.729 1.00 19.15 185 PRO A O 1
ATOM 1188 N N . ALA A 1 162 ? -4.852 -4.146 56.529 1.00 16.28 186 ALA A N 1
ATOM 1189 C CA . ALA A 1 162 ? -5.779 -3.196 57.136 1.00 15.25 186 ALA A CA 1
ATOM 1190 C C . ALA A 1 162 ? -6.547 -2.399 56.078 1.00 15.81 186 ALA A C 1
ATOM 1191 O O . ALA A 1 162 ? -7.770 -2.395 56.034 1.00 14.61 186 ALA A O 1
ATOM 1193 N N . ALA A 1 163 ? -5.791 -1.651 55.254 1.00 14.00 187 ALA A N 1
ATOM 1194 C CA . ALA A 1 163 ? -6.436 -0.768 54.287 1.00 14.50 187 ALA A CA 1
ATOM 1195 C C . ALA A 1 163 ? -6.975 -1.536 53.077 1.00 15.24 187 ALA A C 1
ATOM 1196 O O . ALA A 1 163 ? -6.408 -2.520 52.618 1.00 16.23 187 ALA A O 1
ATOM 1198 N N . HIS A 1 164 ? -8.139 -1.071 52.584 1.00 13.95 188 HIS A N 1
ATOM 1199 C CA . HIS A 1 164 ? -8.734 -1.698 51.408 1.00 14.48 188 HIS A CA 1
ATOM 1200 C C . HIS A 1 164 ? -9.709 -0.750 50.705 1.00 13.36 188 HIS A C 1
ATOM 1201 O O . HIS A 1 164 ? -10.400 0.051 51.320 1.00 13.72 188 HIS A O 1
ATOM 1208 N N . ASN A 1 165 ? -9.720 -0.835 49.362 1.00 13.57 189 ASN A N 1
ATOM 1209 C CA . ASN A 1 165 ? -10.580 0.059 48.594 1.00 13.45 189 ASN A CA 1
ATOM 1210 C C . ASN A 1 165 ? -10.200 1.524 48.820 1.00 13.56 189 ASN A C 1
ATOM 1211 O O . ASN A 1 165 ? -11.038 2.413 48.909 1.00 14.12 189 ASN A O 1
ATOM 1216 N N . THR A 1 166 ? -8.880 1.754 48.956 1.00 12.32 190 THR A N 1
ATOM 1217 C CA . THR A 1 166 ? -8.406 3.108 49.211 1.00 11.42 190 THR A CA 1
ATOM 1218 C C . THR A 1 166 ? -8.033 3.831 47.915 1.00 11.42 190 THR A C 1
ATOM 1219 O O . THR A 1 166 ? -6.878 4.125 47.639 1.00 12.63 190 THR A O 1
ATOM 1223 N N . ASP A 1 167 ? -9.063 4.081 47.086 1.00 10.93 191 ASP A N 1
ATOM 1224 C CA .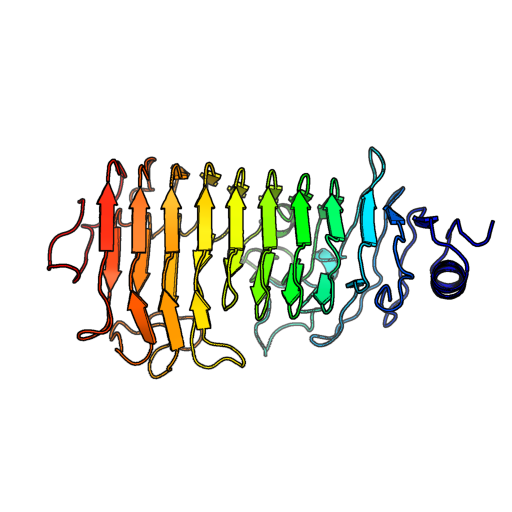 ASP A 1 167 ? -8.821 4.780 45.830 1.00 12.96 191 ASP A CA 1
ATOM 1225 C C . ASP A 1 167 ? -8.137 6.128 46.061 1.00 12.32 191 ASP A C 1
ATOM 1226 O O . ASP A 1 167 ? -8.414 6.849 47.011 1.00 13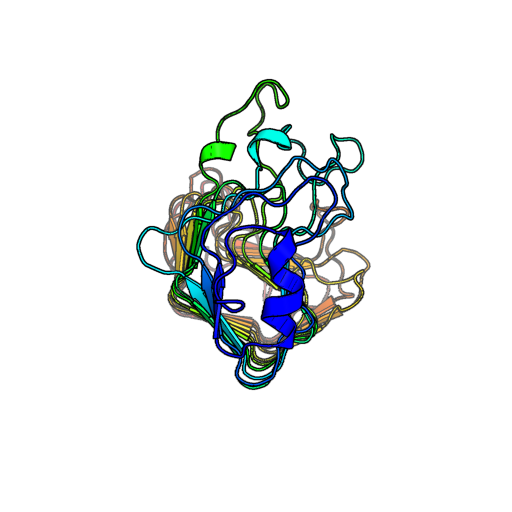.34 191 ASP A O 1
ATOM 1231 N N . GLY A 1 168 ? -7.182 6.441 45.167 1.00 11.51 192 GLY A N 1
ATOM 1232 C CA . GLY A 1 168 ? -6.488 7.716 45.277 1.00 11.07 192 GLY A CA 1
ATOM 1233 C C . GLY A 1 168 ? -7.345 8.867 44.746 1.00 11.11 192 GLY A C 1
ATOM 1234 O O . GLY A 1 168 ? -7.765 9.760 45.471 1.00 11.42 192 GLY A O 1
ATOM 1235 N N . PHE A 1 169 ? -7.571 8.843 43.419 1.00 11.21 193 PHE A N 1
ATOM 1236 C CA . PHE A 1 169 ? -8.366 9.899 42.807 1.00 10.94 193 PHE A CA 1
ATOM 1237 C C . PHE A 1 169 ? -9.554 9.334 42.026 1.00 12.20 193 PHE A C 1
ATOM 1238 O O . PHE A 1 169 ? -9.413 8.677 41.004 1.00 13.77 193 PHE A O 1
ATOM 1246 N N . ASP A 1 170 ? -10.760 9.577 42.571 1.00 11.48 194 ASP A N 1
ATOM 1247 C CA . ASP A 1 170 ? -11.965 9.167 41.862 1.00 11.44 194 ASP A CA 1
ATOM 1248 C C . ASP A 1 170 ? -12.613 10.354 41.147 1.00 12.32 194 ASP A C 1
ATOM 1249 O O . ASP A 1 170 ? -12.929 11.379 41.737 1.00 11.88 194 ASP A O 1
ATOM 1254 N N . ILE A 1 171 ? -12.769 10.207 39.819 1.00 12.08 195 ILE A N 1
ATOM 1255 C CA . ILE A 1 171 ? -13.323 11.306 39.035 1.00 12.20 195 ILE A CA 1
ATOM 1256 C C . ILE A 1 171 ? -14.624 10.905 38.335 1.00 14.02 195 ILE A C 1
ATOM 1257 O O . ILE A 1 171 ? -14.765 9.820 37.786 1.00 13.76 195 ILE A O 1
ATOM 1262 N N . SER A 1 172 ? -15.611 11.819 38.401 1.00 13.96 196 SER A N 1
ATOM 1263 C CA . SER A 1 172 ? -16.895 11.538 37.770 1.00 14.35 196 SER A CA 1
ATOM 1264 C C . SER A 1 172 ? -17.663 12.824 37.451 1.00 14.42 196 SER A C 1
ATOM 1265 O O . SER A 1 172 ? -17.541 13.843 38.118 1.00 12.56 196 SER A O 1
ATOM 1268 N N . SER A 1 173 ? -18.449 12.760 36.359 1.00 14.67 197 SER A N 1
ATOM 1269 C CA . SER A 1 173 ? -19.245 13.920 35.972 1.00 15.51 197 SER A CA 1
ATOM 1270 C C . SER A 1 173 ? -18.448 15.220 36.095 1.00 15.23 197 SER A C 1
ATOM 1271 O O . SER A 1 173 ? -18.861 16.184 36.727 1.00 15.00 197 SER A O 1
ATOM 1274 N N . SER A 1 174 ? -17.245 15.210 35.492 1.00 14.62 198 SER A N 1
ATOM 1275 C CA . SER A 1 174 ? -16.410 16.404 35.528 1.00 12.99 198 SER A CA 1
ATOM 1276 C C . SER A 1 174 ? -15.781 16.687 34.162 1.00 14.75 198 SER A C 1
ATOM 1277 O O . SER A 1 174 ? -15.702 15.833 33.290 1.00 14.17 198 SER A O 1
ATOM 1280 N N . ASP A 1 175 ? -15.360 17.952 33.978 1.00 14.36 199 ASP A N 1
ATOM 1281 C CA . ASP A 1 175 ? -14.765 18.328 32.701 1.00 16.75 199 ASP A CA 1
ATOM 1282 C C . ASP A 1 175 ? -13.499 19.166 32.885 1.00 16.65 199 ASP A C 1
ATOM 1283 O O . ASP A 1 175 ? -13.381 19.989 33.784 1.00 16.18 199 ASP A O 1
ATOM 1288 N N . HIS A 1 176 ? -12.513 18.898 32.010 1.00 16.51 200 HIS A N 1
ATOM 1289 C CA . HIS A 1 176 ? -11.273 19.662 32.057 1.00 16.43 200 HIS A CA 1
ATOM 1290 C C . HIS A 1 176 ? -10.585 19.555 33.420 1.00 16.07 200 HIS A C 1
ATOM 1291 O O . HIS A 1 176 ? -10.230 20.540 34.054 1.00 15.33 200 HIS A O 1
ATOM 1298 N N . VAL A 1 177 ? -10.438 18.301 33.886 1.00 14.45 201 VAL A N 1
ATOM 1299 C CA . VAL A 1 177 ? -9.704 18.074 35.126 1.00 12.58 201 VAL A CA 1
ATOM 1300 C C . VAL A 1 177 ? -8.287 17.571 34.842 1.00 12.92 201 VAL A C 1
ATOM 1301 O O . VAL A 1 177 ? -8.061 16.676 34.039 1.00 13.63 201 VAL A O 1
ATOM 1305 N N . THR A 1 178 ? -7.307 18.213 35.505 1.00 12.30 202 THR A N 1
ATOM 1306 C CA . THR A 1 178 ? -5.918 17.855 35.244 1.00 13.51 202 THR A CA 1
ATOM 1307 C C . THR A 1 178 ? -5.197 17.383 36.508 1.00 14.34 202 THR A C 1
ATOM 1308 O O . THR A 1 178 ? -5.162 18.052 37.532 1.00 15.91 202 THR A O 1
ATOM 1312 N N . LEU A 1 179 ? -4.641 16.160 36.418 1.00 13.44 203 LEU A N 1
ATOM 1313 C CA . LEU A 1 179 ? -3.821 15.646 37.509 1.00 13.14 203 LEU A CA 1
ATOM 1314 C C . LEU A 1 179 ? -2.351 15.536 37.100 1.00 13.80 203 LEU A C 1
ATOM 1315 O O . LEU A 1 179 ? -1.987 14.863 36.144 1.00 12.83 203 LEU A O 1
ATOM 1320 N N . ASP A 1 180 ? -1.495 16.264 37.841 1.00 12.31 204 ASP A N 1
ATOM 1321 C CA . ASP A 1 180 ? -0.078 16.278 37.496 1.00 12.03 204 ASP A CA 1
ATOM 1322 C C . ASP A 1 180 ? 0.813 16.211 38.739 1.00 11.73 204 ASP A C 1
ATOM 1323 O O . ASP A 1 180 ? 0.525 16.780 39.784 1.00 10.69 204 ASP A O 1
ATOM 1328 N N . ASN A 1 181 ? 1.914 15.445 38.608 1.00 10.66 205 ASN A N 1
ATOM 1329 C CA . ASN A 1 181 ? 2.862 15.346 39.714 1.00 9.96 205 ASN A CA 1
ATOM 1330 C C . ASN A 1 181 ? 2.166 14.950 41.018 1.00 10.02 205 ASN A C 1
ATOM 1331 O O . ASN A 1 181 ? 1.983 15.746 41.930 1.00 10.60 205 ASN A O 1
ATOM 1336 N N . ASN A 1 182 ? 1.734 13.676 41.072 1.00 11.11 206 ASN A N 1
ATOM 1337 C CA . ASN A 1 182 ? 1.037 13.212 42.267 1.00 11.02 206 ASN A CA 1
ATOM 1338 C C . ASN A 1 182 ? 1.533 11.832 42.711 1.00 11.36 206 ASN A C 1
ATOM 1339 O O . ASN A 1 182 ? 1.670 10.903 41.926 1.00 10.56 206 ASN A O 1
ATOM 1344 N N . HIS A 1 183 ? 1.845 11.731 44.018 1.00 11.61 207 HIS A N 1
ATOM 1345 C CA . HIS A 1 183 ? 2.300 10.450 44.555 1.00 11.09 207 HIS A CA 1
ATOM 1346 C C . HIS A 1 183 ? 1.182 9.736 45.320 1.00 11.60 207 HIS A C 1
ATOM 1347 O O . HIS A 1 183 ? 0.485 10.312 46.144 1.00 12.13 207 HIS A O 1
ATOM 1354 N N . VAL A 1 184 ? 0.998 8.441 44.993 1.00 10.44 208 VAL A N 1
ATOM 1355 C CA . VAL A 1 184 ? -0.113 7.733 45.615 1.00 11.22 208 VAL A CA 1
ATOM 1356 C C . VAL A 1 184 ? 0.297 6.335 46.093 1.00 12.07 208 VAL A C 1
ATOM 1357 O O . VAL A 1 184 ? 0.556 5.429 45.314 1.00 14.01 208 VAL A O 1
ATOM 1361 N N . TYR A 1 185 ? 0.393 6.193 47.431 1.00 11.07 209 TYR A N 1
ATOM 1362 C CA . TYR A 1 185 ? 0.601 4.870 48.010 1.00 11.48 209 TYR A CA 1
ATOM 1363 C C . TYR A 1 185 ? -0.670 4.351 48.682 1.00 10.90 209 TYR A C 1
ATOM 1364 O O . TYR A 1 185 ? -1.035 4.744 49.783 1.00 12.39 209 TYR A O 1
ATOM 1373 N N . ASN A 1 186 ? -1.377 3.463 47.961 1.00 11.52 210 ASN A N 1
ATOM 1374 C CA . ASN A 1 186 ? -2.622 2.933 48.503 1.00 10.89 210 ASN A CA 1
ATOM 1375 C C . ASN A 1 186 ? -2.755 1.429 48.257 1.00 12.12 210 ASN A C 1
ATOM 1376 O O . ASN A 1 186 ? -1.787 0.710 48.043 1.00 11.97 210 ASN A O 1
ATOM 1381 N N . GLN A 1 187 ? -4.012 0.951 48.337 1.00 11.69 211 GLN A N 1
ATOM 1382 C CA . GLN A 1 187 ? -4.255 -0.474 48.149 1.00 13.71 211 GLN A CA 1
ATOM 1383 C C . GLN A 1 187 ? -5.274 -0.733 47.036 1.00 14.05 211 GLN A C 1
ATOM 1384 O O . GLN A 1 187 ? -5.793 -1.827 46.868 1.00 15.19 211 GLN A O 1
ATOM 1390 N N . ASP A 1 188 ? -5.586 0.340 46.287 1.00 13.76 212 ASP A N 1
ATOM 1391 C CA . ASP A 1 188 ? -6.561 0.193 45.213 1.00 13.47 212 ASP A CA 1
ATOM 1392 C C . ASP A 1 188 ? -6.233 1.102 44.025 1.00 12.72 212 ASP A C 1
ATOM 1393 O O . ASP A 1 188 ? -5.118 1.577 43.851 1.00 12.24 212 ASP A O 1
ATOM 1398 N N . ASP A 1 189 ? -7.250 1.304 43.169 1.00 12.37 213 ASP A N 1
ATOM 1399 C CA . ASP A 1 189 ? -7.067 2.100 41.968 1.00 12.34 213 ASP A CA 1
ATOM 1400 C C . ASP A 1 189 ? -6.365 3.414 42.267 1.00 12.42 213 ASP A C 1
ATOM 1401 O O . ASP A 1 189 ? -6.823 4.233 43.049 1.00 12.08 213 ASP A O 1
ATOM 1406 N N . CYS A 1 190 ? -5.185 3.587 41.645 1.00 12.23 214 CYS A N 1
ATOM 1407 C CA . CYS A 1 190 ? -4.468 4.837 41.823 1.00 11.76 214 CYS A CA 1
ATOM 1408 C C . CYS A 1 190 ? -5.293 6.028 41.335 1.00 12.50 214 CYS A C 1
ATOM 1409 O O . CYS A 1 190 ? -5.384 7.064 41.984 1.00 12.74 214 CYS A O 1
ATOM 1412 N N . VAL A 1 191 ? -5.869 5.851 40.130 1.00 11.79 215 VAL A N 1
ATOM 1413 C CA . VAL A 1 191 ? -6.760 6.864 39.590 1.00 11.04 215 VAL A CA 1
ATOM 1414 C C . VAL A 1 191 ? -7.907 6.223 38.802 1.00 11.15 215 VAL A C 1
ATOM 1415 O O . VAL A 1 191 ? -7.711 5.530 37.811 1.00 12.07 215 VAL A O 1
ATOM 1419 N N . ALA A 1 192 ? -9.140 6.448 39.289 1.00 11.06 216 ALA A N 1
ATOM 1420 C CA . ALA A 1 192 ? -10.291 5.826 38.638 1.00 11.51 216 ALA A CA 1
ATOM 1421 C C . ALA A 1 192 ? -11.250 6.863 38.054 1.00 12.55 216 ALA A C 1
ATOM 1422 O O . ALA A 1 192 ? -11.791 7.716 38.746 1.00 14.43 216 ALA A O 1
ATOM 1424 N N . VAL A 1 193 ? -11.420 6.794 36.721 1.00 12.42 217 VAL A N 1
ATOM 1425 C CA . VAL A 1 193 ? -12.341 7.712 36.064 1.00 11.97 217 VAL A CA 1
ATOM 1426 C C . VAL A 1 193 ? -13.583 6.981 35.546 1.00 13.01 217 VAL A C 1
ATOM 1427 O O . VAL A 1 193 ? -13.579 6.345 34.501 1.00 12.67 217 VAL A O 1
ATOM 1431 N N . THR A 1 194 ? -14.662 7.056 36.347 1.00 12.48 218 THR A N 1
ATOM 1432 C CA . THR A 1 194 ? -15.896 6.384 35.954 1.00 13.42 218 THR A CA 1
ATOM 1433 C C . THR A 1 194 ? -16.687 7.208 34.935 1.00 13.53 218 THR A C 1
ATOM 1434 O O . THR A 1 194 ? -17.598 6.730 34.273 1.00 14.29 218 THR A O 1
ATOM 1438 N N . SER A 1 195 ? -16.333 8.504 34.854 1.00 12.05 219 SER A N 1
ATOM 1439 C CA . SER A 1 195 ? -17.021 9.381 33.914 1.00 13.77 219 SER A CA 1
ATOM 1440 C C . SER A 1 195 ? -16.410 10.784 33.902 1.00 14.35 219 SER A C 1
ATOM 1441 O O . SER A 1 195 ? -15.797 11.238 34.859 1.00 13.77 219 SER A O 1
ATOM 1444 N N . GLY A 1 196 ? -16.561 11.461 32.749 1.00 14.41 220 GLY A N 1
ATOM 1445 C CA . GLY A 1 196 ? -16.011 12.805 32.628 1.00 15.00 220 GLY A CA 1
ATOM 1446 C C . GLY A 1 196 ? -15.458 13.062 31.224 1.00 15.87 220 GLY A C 1
ATOM 1447 O O . GLY A 1 196 ? -15.387 12.180 30.378 1.00 15.04 220 GLY A O 1
ATOM 1448 N N . THR A 1 197 ? -15.096 14.334 30.979 1.00 14.33 221 THR A N 1
ATOM 1449 C CA . THR A 1 197 ? -14.561 14.689 29.670 1.00 15.13 221 THR A CA 1
ATOM 1450 C C . THR A 1 197 ? -13.323 15.581 29.790 1.00 15.11 221 THR A C 1
ATOM 1451 O O . THR A 1 197 ? -13.145 16.330 30.742 1.00 14.60 221 THR A O 1
ATOM 1455 N N . ASN A 1 198 ? -12.428 15.448 28.794 1.00 13.83 222 ASN A N 1
ATOM 1456 C CA . ASN A 1 198 ? -11.218 16.260 28.799 1.00 15.23 222 ASN A CA 1
ATOM 1457 C C . ASN A 1 198 ? -10.443 16.114 30.112 1.00 14.65 222 ASN A C 1
ATOM 1458 O O . ASN A 1 198 ? -10.148 17.076 30.808 1.00 15.26 222 ASN A O 1
ATOM 1463 N N . ILE A 1 199 ? -10.150 14.847 30.461 1.00 12.51 223 ILE A N 1
ATOM 1464 C CA . ILE A 1 199 ? -9.393 14.594 31.682 1.00 12.52 223 ILE A CA 1
ATOM 1465 C C . ILE A 1 199 ? -7.923 14.298 31.377 1.00 11.99 223 ILE A C 1
ATOM 1466 O O . ILE A 1 199 ? -7.580 13.557 30.465 1.00 12.49 223 ILE A O 1
ATOM 1471 N N . VAL A 1 200 ? -7.037 14.944 32.158 1.00 12.44 224 VAL A N 1
ATOM 1472 C CA . VAL A 1 200 ? -5.610 14.758 31.924 1.00 12.45 224 VAL A CA 1
ATOM 1473 C C . VAL A 1 200 ? -4.881 14.310 33.194 1.00 13.61 224 VAL A C 1
ATOM 1474 O O . VAL A 1 200 ? -4.922 14.953 34.235 1.00 12.05 224 VAL A O 1
ATOM 1478 N N . VAL A 1 201 ? -4.228 13.137 33.090 1.00 11.36 225 VAL A N 1
ATOM 1479 C CA . VAL A 1 201 ? -3.459 12.634 34.223 1.00 12.09 225 VAL A CA 1
ATOM 1480 C C . VAL A 1 201 ? -2.001 12.375 33.834 1.00 12.03 225 VAL A C 1
ATOM 1481 O O . VAL A 1 201 ? -1.675 11.456 33.094 1.00 13.08 225 VAL A O 1
ATOM 1485 N N . SER A 1 202 ? -1.112 13.257 34.330 1.00 12.23 226 SER A N 1
ATOM 1486 C CA . SER A 1 202 ? 0.296 13.136 33.968 1.00 12.45 226 SER A CA 1
ATOM 1487 C C . SER A 1 202 ? 1.206 13.144 35.199 1.00 11.85 226 SER A C 1
ATOM 1488 O O . SER A 1 202 ? 0.827 13.543 36.292 1.00 11.99 226 SER A O 1
ATOM 1491 N N . ASN A 1 203 ? 2.439 12.641 34.996 1.00 10.82 227 ASN A N 1
ATOM 1492 C CA . ASN A 1 203 ? 3.402 12.619 36.091 1.00 11.51 227 ASN A CA 1
ATOM 1493 C C . ASN A 1 203 ? 2.809 11.993 37.354 1.00 11.15 227 ASN A C 1
ATOM 1494 O O . ASN A 1 203 ? 2.818 12.566 38.435 1.00 9.00 227 ASN A O 1
ATOM 1499 N N . MET A 1 204 ? 2.243 10.785 37.178 1.00 10.68 228 MET A N 1
ATOM 1500 C CA . MET A 1 204 ? 1.639 10.102 38.316 1.00 11.09 228 MET A CA 1
ATOM 1501 C C . MET A 1 204 ? 2.549 8.998 38.862 1.00 11.19 228 MET A C 1
ATOM 1502 O O . MET A 1 204 ? 3.125 8.203 38.131 1.00 12.22 228 MET A O 1
ATOM 1507 N N . TYR A 1 205 ? 2.699 8.997 40.200 1.00 10.14 229 TYR A N 1
A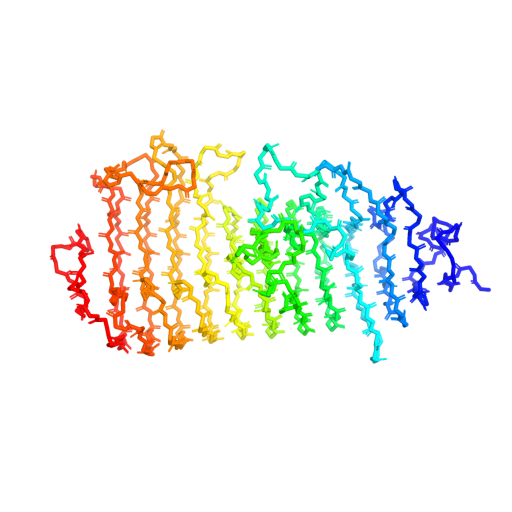TOM 1508 C CA . TYR A 1 205 ? 3.516 7.968 40.834 1.00 11.74 229 TYR A CA 1
ATOM 1509 C C . TYR A 1 205 ? 2.660 7.003 41.655 1.00 12.18 229 TYR A C 1
ATOM 1510 O O . TYR A 1 205 ? 2.399 7.201 42.835 1.00 12.72 229 TYR A O 1
ATOM 1519 N N . CYS A 1 206 ? 2.181 5.947 40.974 1.00 10.27 230 CYS A N 1
ATOM 1520 C CA . CYS A 1 206 ? 1.322 4.985 41.653 1.00 10.49 230 CYS A CA 1
ATOM 1521 C C . CYS A 1 206 ? 2.111 3.771 42.146 1.00 11.81 230 CYS A C 1
ATOM 1522 O O . CYS A 1 206 ? 3.041 3.291 41.510 1.00 13.54 230 CYS A O 1
ATOM 1525 N N . SER A 1 207 ? 1.731 3.297 43.347 1.00 11.15 231 SER A N 1
ATOM 1526 C CA . SER A 1 207 ? 2.419 2.147 43.918 1.00 11.92 231 SER A CA 1
ATOM 1527 C C . SER A 1 207 ? 1.544 1.418 44.940 1.00 12.11 231 SER A C 1
ATOM 1528 O O . SER A 1 207 ? 0.943 2.010 45.828 1.00 11.84 231 SER A O 1
ATOM 1531 N N . GLY A 1 208 ? 1.451 0.085 44.765 1.00 12.79 232 GLY A N 1
ATOM 1532 C CA . GLY A 1 208 ? 0.663 -0.713 45.700 1.00 12.99 232 GLY A CA 1
ATOM 1533 C C . GLY A 1 208 ? -0.831 -0.627 45.390 1.00 13.03 232 GLY A C 1
ATOM 1534 O O . GLY A 1 208 ? -1.667 -1.280 46.003 1.00 14.94 232 GLY A O 1
ATOM 1535 N N . GLY A 1 209 ? -1.161 0.251 44.424 1.00 13.14 233 GLY A N 1
ATOM 1536 C CA . GLY A 1 209 ? -2.557 0.410 44.038 1.00 12.63 233 GLY A CA 1
ATOM 1537 C C . GLY A 1 209 ? -2.962 -0.607 42.969 1.00 12.51 233 GLY A C 1
ATOM 1538 O O . GLY A 1 209 ? -2.381 -1.674 42.829 1.00 13.21 233 GLY A O 1
ATOM 1539 N N . HIS A 1 210 ? -4.032 -0.262 42.230 1.00 11.51 234 HIS A N 1
ATOM 1540 C CA . HIS A 1 210 ? -4.466 -1.136 41.147 1.00 11.89 234 HIS A CA 1
ATOM 1541 C C . HIS A 1 210 ? -4.121 -0.539 39.782 1.00 13.30 234 HIS A C 1
ATOM 1542 O O . HIS A 1 210 ? -4.566 -0.992 38.736 1.00 13.26 234 HIS A O 1
ATOM 1549 N N . GLY A 1 211 ? -3.324 0.547 39.826 1.00 12.93 235 GLY A N 1
ATOM 1550 C CA . GLY A 1 211 ? -2.903 1.189 38.586 1.00 12.95 235 GLY A CA 1
ATOM 1551 C C . GLY A 1 211 ? -3.979 2.132 38.042 1.00 12.88 235 GLY A C 1
ATOM 1552 O O . GLY A 1 211 ? -5.118 2.153 38.489 1.00 12.21 235 GLY A O 1
ATOM 1553 N N . LEU A 1 212 ? -3.565 2.966 37.068 1.00 11.90 236 LEU A N 1
ATOM 1554 C CA . LEU A 1 212 ? -4.521 3.873 36.443 1.00 11.50 236 LEU A CA 1
ATOM 1555 C C . LEU A 1 212 ? -5.547 3.107 35.607 1.00 11.27 236 LEU A C 1
ATOM 1556 O O . LEU A 1 212 ? -5.265 2.597 34.531 1.00 11.48 236 LEU A O 1
ATOM 1561 N N . SER A 1 213 ? -6.769 3.002 36.162 1.00 11.36 237 SER A N 1
ATOM 1562 C CA . SER A 1 213 ? -7.801 2.233 35.477 1.00 11.34 237 SER A CA 1
ATOM 1563 C C . SER A 1 213 ? -9.033 3.084 35.163 1.00 11.51 237 SER A C 1
ATOM 1564 O O . SER A 1 213 ? -9.359 4.045 35.848 1.00 11.12 237 SER A O 1
ATOM 1567 N N . ILE A 1 214 ? -9.702 2.722 34.053 1.00 11.73 238 ILE A N 1
ATOM 1568 C CA . ILE A 1 214 ? -10.929 3.417 33.691 1.00 11.82 238 ILE A CA 1
ATOM 1569 C C . ILE A 1 214 ? -12.163 2.590 34.056 1.00 13.37 238 ILE A C 1
ATOM 1570 O O . ILE A 1 214 ? -12.291 1.421 33.716 1.00 12.35 238 ILE A O 1
ATOM 1575 N N . GLY A 1 215 ? -13.072 3.228 34.814 1.00 14.35 239 GLY A N 1
ATOM 1576 C CA . GLY A 1 215 ? -14.265 2.517 35.258 1.00 16.20 239 GLY A CA 1
ATOM 1577 C C . GLY A 1 215 ? -14.179 2.154 36.742 1.00 16.58 239 GLY A C 1
ATOM 1578 O O . GLY A 1 215 ? -13.494 2.791 37.532 1.00 16.78 239 GLY A O 1
ATOM 1579 N N . SER A 1 216 ? -14.942 1.112 37.121 1.00 14.67 240 SER A N 1
ATOM 1580 C CA . SER A 1 216 ? -15.777 0.435 36.137 1.00 16.91 240 SER A CA 1
ATOM 1581 C C . SER A 1 216 ? -16.890 1.349 35.622 1.00 17.76 240 SER A C 1
ATOM 1582 O O . SER A 1 216 ? -17.487 2.128 36.353 1.00 18.93 240 SER A O 1
ATOM 1585 N N . VAL A 1 217 ? -17.133 1.260 34.302 1.00 14.95 241 VAL A N 1
ATOM 1586 C CA . VAL A 1 217 ? -18.156 2.108 33.701 1.00 14.40 241 VAL A CA 1
ATOM 1587 C C . VAL A 1 217 ? -19.458 1.341 33.461 1.00 15.56 241 VAL A C 1
ATOM 1588 O O . VAL A 1 217 ? -19.473 0.182 33.068 1.00 16.58 241 VAL A O 1
ATOM 1592 N N . GLY A 1 218 ? -20.582 2.023 33.754 1.00 16.15 242 GLY A N 1
ATOM 1593 C CA . GLY A 1 218 ? -21.881 1.397 33.543 1.00 17.02 242 GLY A CA 1
ATOM 1594 C C . GLY A 1 218 ? -22.547 1.014 34.867 1.00 17.15 242 GLY A C 1
ATOM 1595 O O . GLY A 1 218 ? -21.911 0.586 35.820 1.00 17.77 242 GLY A O 1
ATOM 1596 N N . GLY A 1 219 ? -23.876 1.224 34.916 1.00 19.11 243 GLY A N 1
ATOM 1597 C CA . GLY A 1 219 ? -24.617 0.875 36.123 1.00 20.03 243 GLY A CA 1
ATOM 1598 C C . GLY A 1 219 ? -24.569 1.999 37.160 1.00 21.54 243 GLY A C 1
ATOM 1599 O O . GLY A 1 219 ? -25.099 1.898 38.259 1.00 24.19 243 GLY A O 1
ATOM 1600 N N . LYS A 1 220 ? -23.867 3.086 36.790 1.00 20.33 244 LYS A N 1
ATOM 1601 C CA . LYS A 1 220 ? -23.753 4.215 37.706 1.00 20.34 244 LYS A CA 1
ATOM 1602 C C . LYS A 1 220 ? -24.570 5.416 37.225 1.00 18.51 244 LYS A C 1
ATOM 1603 O O . LYS A 1 220 ? -25.204 5.399 36.178 1.00 17.89 244 LYS A O 1
ATOM 1609 N N . SER A 1 221 ? -24.572 6.473 38.059 1.00 17.65 245 SER A N 1
ATOM 1610 C CA . SER A 1 221 ? -25.293 7.682 37.682 1.00 16.55 245 SER A CA 1
ATOM 1611 C C . SER A 1 221 ? -24.801 8.229 36.341 1.00 16.42 245 SER A C 1
ATOM 1612 O O . SER A 1 221 ? -25.560 8.713 35.512 1.00 17.02 245 SER A O 1
ATOM 1615 N N . ASP A 1 222 ? -23.469 8.172 36.160 1.00 15.16 246 ASP A N 1
ATOM 1616 C CA . ASP A 1 222 ? -22.891 8.638 34.906 1.00 16.19 246 ASP A CA 1
ATOM 1617 C C . ASP A 1 222 ? -21.998 7.570 34.270 1.00 16.91 246 ASP A C 1
ATOM 1618 O O . ASP A 1 222 ? -21.028 7.099 34.849 1.00 16.69 246 ASP A O 1
ATOM 1623 N N . ASN A 1 223 ? -22.385 7.158 33.049 1.00 16.43 247 ASN A N 1
ATOM 1624 C CA . ASN A 1 223 ? -21.606 6.141 32.353 1.00 17.05 247 ASN A CA 1
ATOM 1625 C C . ASN A 1 223 ? -21.099 6.649 31.001 1.00 15.55 247 ASN A C 1
ATOM 1626 O O . ASN A 1 223 ? -21.278 6.029 29.961 1.00 15.84 247 ASN A O 1
ATOM 1631 N N . VAL A 1 224 ? -20.479 7.843 31.037 1.00 14.05 248 VAL A N 1
ATOM 1632 C CA . VAL A 1 224 ? -19.979 8.428 29.800 1.00 14.46 248 VAL A CA 1
ATOM 1633 C C . VAL A 1 224 ? -18.569 8.998 29.969 1.00 14.67 248 VAL A C 1
ATOM 1634 O O . VAL A 1 224 ? -18.342 9.996 30.641 1.00 13.55 248 VAL A O 1
ATOM 1638 N N . VAL A 1 225 ? -17.596 8.295 29.361 1.00 13.77 249 VAL A N 1
ATOM 1639 C CA . VAL A 1 225 ? -16.220 8.776 29.407 1.00 13.84 249 VAL A CA 1
ATOM 1640 C C . VAL A 1 225 ? -15.722 9.164 28.014 1.00 14.41 249 VAL A C 1
ATOM 1641 O O . VAL A 1 225 ? -15.653 8.357 27.096 1.00 12.83 249 VAL A O 1
ATOM 1645 N N . ASP A 1 226 ? -15.406 10.464 27.862 1.00 14.15 250 ASP A N 1
ATOM 1646 C CA . ASP A 1 226 ? -14.991 10.951 26.552 1.00 16.25 250 ASP A CA 1
ATOM 1647 C C . ASP A 1 226 ? -13.842 11.958 26.654 1.00 16.19 250 ASP A C 1
ATOM 1648 O O . ASP A 1 226 ? -14.008 13.103 27.055 1.00 15.54 250 ASP A O 1
ATOM 1653 N N . GLY A 1 227 ? -12.631 11.478 26.309 1.00 14.92 251 GLY A N 1
ATOM 1654 C CA . GLY A 1 227 ? -11.476 12.369 26.315 1.00 14.37 251 GLY A CA 1
ATOM 1655 C C . GLY A 1 227 ? -10.679 12.262 27.618 1.00 15.16 251 GLY A C 1
ATOM 1656 O O . GLY A 1 227 ? -10.779 13.087 28.516 1.00 15.19 251 GLY A O 1
ATOM 1657 N N . VAL A 1 228 ? -9.893 11.173 27.717 1.00 13.88 252 VAL A N 1
ATOM 1658 C CA . VAL A 1 228 ? -9.033 10.993 28.886 1.00 13.79 252 VAL A CA 1
ATOM 1659 C C . VAL A 1 228 ? -7.588 10.687 28.480 1.00 13.80 252 VAL A C 1
ATOM 1660 O O . VAL A 1 228 ? -7.314 9.936 27.553 1.00 13.47 252 VAL A O 1
ATOM 1664 N N . GLN A 1 229 ? -6.644 11.333 29.194 1.00 11.83 253 GLN A N 1
ATOM 1665 C CA . GLN A 1 229 ? -5.244 11.182 28.814 1.00 12.28 253 GLN A CA 1
ATOM 1666 C C . GLN A 1 229 ? -4.361 10.796 30.009 1.00 11.82 253 GLN A C 1
ATOM 1667 O O . GLN A 1 229 ? -4.249 11.509 30.998 1.00 13.33 253 GLN A O 1
ATOM 1673 N N . PHE A 1 230 ? -3.756 9.596 29.906 1.00 10.61 254 PHE A N 1
ATOM 1674 C CA . PHE A 1 230 ? -2.746 9.195 30.877 1.00 10.42 254 PHE A CA 1
ATOM 1675 C C . PHE A 1 230 ? -1.342 9.344 30.295 1.00 9.97 254 PHE A C 1
A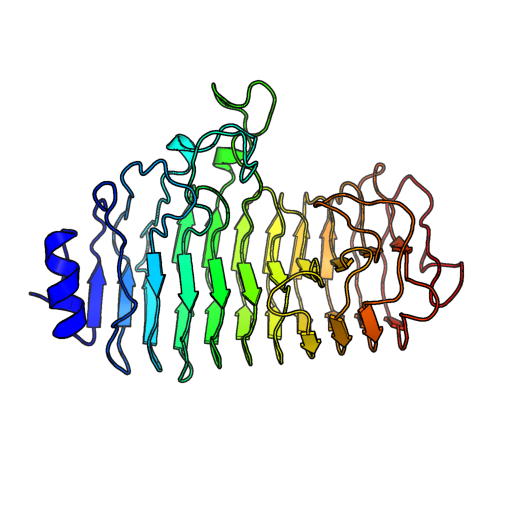TOM 1676 O O . PHE A 1 230 ? -0.933 8.635 29.386 1.00 10.72 254 PHE A O 1
ATOM 1684 N N . LEU A 1 231 ? -0.605 10.337 30.827 1.00 10.38 255 LEU A N 1
ATOM 1685 C CA . LEU A 1 231 ? 0.679 10.673 30.228 1.00 10.74 255 LEU A CA 1
ATOM 1686 C C . LEU A 1 231 ? 1.837 10.558 31.223 1.00 9.84 255 LEU A C 1
ATOM 1687 O O . LEU A 1 231 ? 1.676 10.648 32.434 1.00 10.90 255 LEU A O 1
ATOM 1692 N N . SER A 1 232 ? 3.036 10.311 30.664 1.00 10.85 256 SER A N 1
ATOM 1693 C CA . SER A 1 232 ? 4.221 10.205 31.506 1.00 11.14 256 SER A CA 1
ATOM 1694 C C . SER A 1 232 ? 3.855 9.877 32.954 1.00 10.47 256 SER A C 1
ATOM 1695 O O . SER A 1 232 ? 3.620 10.746 33.783 1.00 9.14 256 SER A O 1
ATOM 1698 N N . SER A 1 233 ? 3.768 8.564 33.235 1.00 10.82 257 SER A N 1
ATOM 1699 C CA . SER A 1 233 ? 3.443 8.130 34.589 1.00 10.47 257 SER A CA 1
ATOM 1700 C C . SER A 1 233 ? 4.118 6.799 34.931 1.00 12.05 257 SER A C 1
ATOM 1701 O O . SER A 1 233 ? 4.602 6.072 34.074 1.00 11.87 257 SER A O 1
ATOM 1704 N N . GLN A 1 234 ? 4.174 6.509 36.245 1.00 11.49 258 GLN A N 1
ATOM 1705 C CA . GLN A 1 234 ? 4.826 5.279 36.680 1.00 11.93 258 GLN A CA 1
ATOM 1706 C C . GLN A 1 234 ? 3.927 4.459 37.612 1.00 12.98 258 GLN A C 1
ATOM 1707 O O . GLN A 1 234 ? 3.401 4.941 38.607 1.00 12.42 258 GLN A O 1
ATOM 1713 N N . VAL A 1 235 ? 3.727 3.184 37.230 1.00 11.89 259 VAL A N 1
ATOM 1714 C CA . VAL A 1 235 ? 2.933 2.293 38.069 1.00 12.15 259 VAL A CA 1
ATOM 1715 C C . VAL A 1 235 ? 3.761 1.100 38.552 1.00 12.36 259 VAL A C 1
ATOM 1716 O O . VAL A 1 235 ? 4.169 0.235 37.788 1.00 12.12 259 VAL A O 1
ATOM 1720 N N . VAL A 1 236 ? 4.042 1.096 39.868 1.00 12.75 260 VAL A N 1
ATOM 1721 C CA . VAL A 1 236 ? 4.888 0.043 40.416 1.00 13.61 260 VAL A CA 1
ATOM 1722 C C . VAL A 1 236 ? 4.176 -0.750 41.515 1.00 13.69 260 VAL A C 1
ATOM 1723 O O . VAL A 1 236 ? 3.246 -0.285 42.163 1.00 14.07 260 VAL A O 1
ATOM 1727 N N . ASN A 1 237 ? 4.623 -2.009 41.684 1.00 13.48 261 ASN A N 1
ATOM 1728 C CA . ASN A 1 237 ? 4.037 -2.852 42.719 1.00 15.06 261 ASN A CA 1
ATOM 1729 C C . ASN A 1 237 ? 2.519 -2.680 42.794 1.00 15.31 261 ASN A C 1
ATOM 1730 O O . ASN A 1 237 ? 1.946 -2.358 43.826 1.00 16.41 261 ASN A O 1
ATOM 1735 N N . SER A 1 238 ? 1.868 -2.869 41.632 1.00 12.92 262 SER A N 1
ATOM 1736 C CA . SER A 1 238 ? 0.417 -2.731 41.593 1.00 12.94 262 SER A CA 1
ATOM 1737 C C . SER A 1 238 ? -0.244 -3.925 40.902 1.00 13.00 262 SER A C 1
ATOM 1738 O O . SER A 1 238 ? 0.384 -4.703 40.196 1.00 13.73 262 SER A O 1
ATOM 1741 N N . GLN A 1 239 ? -1.556 -4.078 41.162 1.00 12.77 263 GLN A N 1
ATOM 1742 C CA . GLN A 1 239 ? -2.295 -5.161 40.525 1.00 13.22 263 GLN A CA 1
ATOM 1743 C C . GLN A 1 239 ? -2.281 -5.032 39.000 1.00 12.59 263 GLN A C 1
ATOM 1744 O O . GLN A 1 239 ? -2.062 -5.985 38.264 1.00 12.47 263 GLN A O 1
ATOM 1750 N N . ASN A 1 240 ? -2.568 -3.803 38.531 1.00 12.45 264 ASN A N 1
ATOM 1751 C CA . ASN A 1 240 ? -2.576 -3.566 37.092 1.00 12.41 264 ASN A CA 1
ATOM 1752 C C . ASN A 1 240 ? -1.950 -2.215 36.740 1.00 13.15 264 ASN A C 1
ATOM 1753 O O . ASN A 1 240 ? -1.949 -1.270 37.519 1.00 11.76 264 ASN A O 1
ATOM 1758 N N . GLY A 1 241 ? -1.362 -2.159 35.531 1.00 12.31 265 GLY A N 1
ATOM 1759 C CA . GLY A 1 241 ? -0.839 -0.868 35.093 1.00 13.04 265 GLY A CA 1
ATOM 1760 C C . GLY A 1 241 ? -1.931 -0.010 34.449 1.00 12.14 265 GLY A C 1
ATOM 1761 O O . GLY A 1 241 ? -2.400 0.976 35.001 1.00 11.26 265 GLY A O 1
ATOM 1762 N N . CYS A 1 242 ? -2.301 -0.396 33.215 1.00 11.87 266 CYS A N 1
ATOM 1763 C CA . CYS A 1 242 ? -3.403 0.279 32.538 1.00 12.32 266 CYS A CA 1
ATOM 1764 C C . CYS A 1 242 ? -4.620 -0.636 32.404 1.00 11.99 266 CYS A C 1
ATOM 1765 O O . CYS A 1 242 ? -4.595 -1.663 31.738 1.00 14.28 266 CYS A O 1
ATOM 1768 N N . ARG A 1 243 ? -5.704 -0.251 33.102 1.00 12.05 267 ARG A N 1
ATOM 1769 C CA . ARG A 1 243 ? -6.882 -1.108 33.096 1.00 11.39 267 ARG A CA 1
ATOM 1770 C C . ARG A 1 243 ? -8.149 -0.334 32.717 1.00 11.73 267 ARG A C 1
ATOM 1771 O O . ARG A 1 243 ? -8.428 0.751 33.211 1.00 12.99 267 ARG A O 1
ATOM 1779 N N . ILE A 1 244 ? -8.906 -0.920 31.770 1.00 12.32 268 ILE A N 1
ATOM 1780 C CA . ILE A 1 244 ? -10.194 -0.342 31.400 1.00 11.21 268 ILE A CA 1
ATOM 1781 C C . ILE A 1 244 ? -11.324 -1.355 31.572 1.00 12.93 268 ILE A C 1
ATOM 1782 O O . ILE A 1 244 ? -11.442 -2.332 30.845 1.00 11.52 268 ILE A O 1
ATOM 1787 N N . LYS A 1 245 ? -12.153 -1.116 32.605 1.00 12.89 269 LYS A N 1
ATOM 1788 C CA . LYS A 1 245 ? -13.155 -2.121 32.935 1.00 14.98 269 LYS A CA 1
ATOM 1789 C C . LYS A 1 245 ? -14.575 -1.572 32.779 1.00 16.03 269 LYS A C 1
ATOM 1790 O O . LYS A 1 245 ? -14.836 -0.384 32.913 1.00 15.73 269 LYS A O 1
ATOM 1796 N N . SER A 1 246 ? -15.503 -2.486 32.443 1.00 14.00 270 SER A N 1
ATOM 1797 C CA . SER A 1 246 ? -16.895 -2.079 32.295 1.00 15.34 270 SER A CA 1
ATOM 1798 C C . SER A 1 246 ? -17.846 -3.098 32.925 1.00 15.99 270 SER A C 1
ATOM 1799 O O . SER A 1 246 ? -17.661 -4.305 32.842 1.00 16.24 270 SER A O 1
ATOM 1802 N N . ASN A 1 247 ? -18.875 -2.568 33.612 1.00 17.50 271 ASN A N 1
ATOM 1803 C CA . ASN A 1 247 ? -19.831 -3.450 34.269 1.00 19.18 271 ASN A CA 1
ATOM 1804 C C . ASN A 1 247 ? -20.623 -4.279 33.256 1.00 18.96 271 ASN A C 1
ATOM 1805 O O . ASN A 1 247 ? -21.015 -3.815 32.194 1.00 18.50 271 ASN A O 1
ATOM 1810 N N . SER A 1 248 ? -20.819 -5.564 33.603 1.00 20.63 272 SER A N 1
ATOM 1811 C CA . SER A 1 248 ? -21.529 -6.457 32.694 1.00 21.82 272 SER A CA 1
ATOM 1812 C C . SER A 1 248 ? -23.040 -6.203 32.710 1.00 22.51 272 SER A C 1
ATOM 1813 O O . SER A 1 248 ? -23.667 -6.051 33.750 1.00 22.58 272 SER A O 1
ATOM 1816 N N . GLY A 1 249 ? -23.616 -6.119 31.495 1.00 21.98 273 GLY A N 1
ATOM 1817 C CA . GLY A 1 249 ? -25.057 -5.927 31.391 1.00 22.43 273 GLY A CA 1
ATOM 1818 C C . GLY A 1 249 ? -25.444 -4.450 31.496 1.00 22.13 273 GLY A C 1
ATOM 1819 O O . GLY A 1 249 ? -26.609 -4.078 31.490 1.00 23.08 273 GLY A O 1
ATOM 1820 N N . ALA A 1 250 ? -24.411 -3.599 31.635 1.00 21.36 274 ALA A N 1
ATOM 1821 C CA . ALA A 1 250 ? -24.670 -2.171 31.763 1.00 19.94 274 ALA A CA 1
ATOM 1822 C C . ALA A 1 250 ? -24.399 -1.427 30.454 1.00 21.27 274 ALA A C 1
ATOM 1823 O O . ALA A 1 250 ? -23.786 -1.938 29.525 1.00 21.97 274 ALA A O 1
ATOM 1825 N N . THR A 1 251 ? -24.918 -0.188 30.389 1.00 19.26 275 THR A N 1
ATOM 1826 C CA . THR A 1 251 ? -24.696 0.622 29.199 1.00 20.94 275 THR A CA 1
ATOM 1827 C C . THR A 1 251 ? -23.886 1.882 29.525 1.00 20.91 275 THR A C 1
ATOM 1828 O O . THR A 1 251 ? -23.940 2.430 30.619 1.00 19.52 275 THR A O 1
ATOM 1832 N N . GLY A 1 252 ? -23.083 2.315 28.535 1.00 19.12 276 GLY A N 1
ATOM 1833 C CA . GLY A 1 252 ? -22.269 3.509 28.740 1.00 18.54 276 GLY A CA 1
ATOM 1834 C C . GLY A 1 252 ? -21.435 3.842 27.501 1.00 17.72 276 GLY A C 1
ATOM 1835 O O . GLY A 1 252 ? -21.702 3.397 26.393 1.00 17.98 276 GLY A O 1
ATOM 1836 N N . THR A 1 253 ? -20.408 4.687 27.714 1.00 17.26 277 THR A N 1
ATOM 1837 C CA . THR A 1 253 ? -19.577 5.097 26.588 1.00 17.54 277 THR A CA 1
ATOM 1838 C C . THR A 1 253 ? -18.150 5.441 27.025 1.00 16.72 277 THR A C 1
ATOM 1839 O O . THR A 1 253 ? -17.913 6.223 27.935 1.00 15.34 277 THR A O 1
ATOM 1843 N N . ILE A 1 254 ? -17.182 4.785 26.357 1.00 14.36 278 ILE A N 1
ATOM 1844 C CA . ILE A 1 254 ? -15.779 5.086 26.623 1.00 13.10 278 ILE A CA 1
ATOM 1845 C C . ILE A 1 254 ? -15.024 5.408 25.334 1.00 14.97 278 ILE A C 1
ATOM 1846 O O . ILE A 1 254 ? -14.612 4.535 24.581 1.00 16.31 278 ILE A O 1
ATOM 1851 N N . ASN A 1 255 ? -14.882 6.720 25.070 1.00 13.99 279 ASN A N 1
ATOM 1852 C CA . ASN A 1 255 ? -14.243 7.134 23.828 1.00 15.30 279 ASN A CA 1
ATOM 1853 C C . ASN A 1 255 ? -13.058 8.071 24.078 1.00 15.15 279 ASN A C 1
ATOM 1854 O O . ASN A 1 255 ? -12.962 8.752 25.091 1.00 14.12 279 ASN A O 1
ATOM 1859 N N . ASN A 1 256 ? -12.113 8.054 23.120 1.00 14.68 280 ASN A N 1
ATOM 1860 C CA . ASN A 1 256 ? -10.957 8.937 23.222 1.00 15.17 280 ASN A CA 1
ATOM 1861 C C . ASN A 1 256 ? -10.199 8.745 24.539 1.00 13.64 280 ASN A C 1
ATOM 1862 O O . ASN A 1 256 ? -10.115 9.628 25.381 1.00 13.93 280 ASN A O 1
ATOM 1867 N N . VAL A 1 257 ? -9.670 7.521 24.716 1.00 12.47 281 VAL A N 1
ATOM 1868 C CA . VAL A 1 257 ? -8.839 7.254 25.887 1.00 12.20 281 VAL A CA 1
ATOM 1869 C C . VAL A 1 257 ? -7.431 6.827 25.471 1.00 13.06 281 VAL A C 1
ATOM 1870 O O . VAL A 1 257 ? -7.233 5.902 24.694 1.00 12.65 281 VAL A O 1
ATOM 1874 N N . THR A 1 258 ? -6.429 7.565 25.987 1.00 12.57 282 THR A N 1
ATOM 1875 C CA . THR A 1 258 ? -5.066 7.330 25.526 1.00 12.59 282 THR A CA 1
ATOM 1876 C C . THR A 1 258 ? -4.086 7.099 26.680 1.00 12.27 282 THR A C 1
ATOM 1877 O O . THR A 1 258 ? -3.959 7.892 27.605 1.00 13.50 282 THR A O 1
ATOM 1881 N N . TYR A 1 259 ? -3.406 5.937 26.618 1.00 11.75 283 TYR A N 1
ATOM 1882 C CA . TYR A 1 259 ? -2.318 5.678 27.555 1.00 11.16 283 TYR A CA 1
ATOM 1883 C C . TYR A 1 259 ? -0.961 5.885 26.876 1.00 11.77 283 TYR A C 1
ATOM 1884 O O . TYR A 1 259 ? -0.540 5.123 26.016 1.00 11.51 283 TYR A O 1
ATOM 1893 N N . GLN A 1 260 ? -0.287 6.986 27.258 1.00 10.70 284 GLN A N 1
ATOM 1894 C CA . GLN A 1 260 ? 0.970 7.316 26.594 1.00 10.77 284 GLN A CA 1
ATOM 1895 C C . GLN A 1 260 ? 2.123 7.482 27.588 1.00 12.27 284 GLN A C 1
ATOM 1896 O O . GLN A 1 260 ? 2.006 8.118 28.629 1.00 12.08 284 GLN A O 1
ATOM 1902 N N . ASN A 1 261 ? 3.259 6.845 27.248 1.00 12.70 285 ASN A N 1
ATOM 1903 C CA . ASN A 1 261 ? 4.444 6.976 28.087 1.00 13.31 285 ASN A CA 1
ATOM 1904 C C . ASN A 1 261 ? 4.184 6.503 29.518 1.00 12.94 285 ASN A C 1
ATOM 1905 O O . ASN A 1 261 ? 4.345 7.233 30.488 1.00 12.56 285 ASN A O 1
ATOM 1910 N N . ILE A 1 262 ? 3.730 5.242 29.628 1.00 11.74 286 ILE A N 1
ATOM 1911 C CA . ILE A 1 262 ? 3.482 4.680 30.950 1.00 11.06 286 ILE A CA 1
ATOM 1912 C C . ILE A 1 262 ? 4.470 3.559 31.277 1.00 13.11 286 ILE A C 1
ATOM 1913 O O . ILE A 1 262 ? 4.580 2.559 30.578 1.00 12.59 286 ILE A O 1
ATOM 1918 N N . ALA A 1 263 ? 5.236 3.773 32.362 1.00 11.53 287 ALA A N 1
ATOM 1919 C CA . ALA A 1 263 ? 6.207 2.764 32.767 1.00 11.58 287 ALA A CA 1
ATOM 1920 C C . ALA A 1 263 ? 5.643 1.846 33.853 1.00 11.87 287 ALA A C 1
ATOM 1921 O O . ALA A 1 263 ? 5.162 2.280 34.892 1.00 12.22 287 ALA A O 1
ATOM 1923 N N . LEU A 1 264 ? 5.677 0.533 33.562 1.00 10.83 288 LEU A N 1
ATOM 1924 C CA . LEU A 1 264 ? 5.165 -0.432 34.528 1.00 11.73 288 LEU A CA 1
ATOM 1925 C C . LEU A 1 264 ? 6.300 -1.175 35.234 1.00 11.40 288 LEU A C 1
ATOM 1926 O O . LEU A 1 264 ? 7.383 -1.374 34.701 1.00 12.90 288 LEU A O 1
ATOM 1931 N N . THR A 1 265 ? 6.033 -1.555 36.498 1.00 12.28 289 THR A N 1
ATOM 1932 C CA . THR A 1 265 ? 7.053 -2.258 37.264 1.00 13.50 289 THR A CA 1
ATOM 1933 C C . THR A 1 265 ? 6.437 -3.187 38.313 1.00 14.23 289 THR A C 1
ATOM 1934 O O . THR A 1 265 ? 5.711 -2.775 39.209 1.00 13.08 289 THR A O 1
ATOM 1938 N N . ASN A 1 266 ? 6.718 -4.492 38.148 1.00 14.21 290 ASN A N 1
ATOM 1939 C CA . ASN A 1 266 ? 6.235 -5.465 39.120 1.00 14.85 290 ASN A CA 1
ATOM 1940 C C . ASN A 1 266 ? 4.706 -5.488 39.199 1.00 15.45 290 ASN A C 1
ATOM 1941 O O . ASN A 1 266 ? 4.104 -5.310 40.250 1.00 16.95 290 ASN A O 1
ATOM 1946 N N . ILE A 1 267 ? 4.074 -5.677 38.025 1.00 14.96 291 ILE A N 1
ATOM 1947 C CA . ILE A 1 267 ? 2.624 -5.827 38.011 1.00 14.63 291 ILE A CA 1
ATOM 1948 C C . ILE A 1 267 ? 2.218 -7.260 38.369 1.00 16.07 291 ILE A C 1
ATOM 1949 O O . ILE A 1 267 ? 2.856 -8.234 37.990 1.00 15.30 291 ILE A O 1
ATOM 1954 N N . SER A 1 268 ? 1.136 -7.367 39.160 1.00 14.57 292 SER A N 1
ATOM 1955 C CA . SER A 1 268 ? 0.788 -8.664 39.733 1.00 15.93 292 SER A CA 1
ATOM 1956 C C . SER A 1 268 ? -0.028 -9.538 38.774 1.00 16.28 292 SER A C 1
ATOM 1957 O O . SER A 1 268 ? 0.193 -10.734 38.636 1.00 14.84 292 SER A O 1
ATOM 1960 N N . THR A 1 269 ? -1.031 -8.911 38.132 1.00 14.94 293 THR A N 1
ATOM 1961 C CA . THR A 1 269 ? -1.950 -9.704 37.321 1.00 16.46 293 THR A CA 1
ATOM 1962 C C . THR A 1 269 ? -2.020 -9.200 35.873 1.00 16.53 293 THR A C 1
ATOM 1963 O O . THR A 1 269 ? -1.808 -9.930 34.914 1.00 15.38 293 THR A O 1
ATOM 1967 N N . TYR A 1 270 ? -2.374 -7.908 35.731 1.00 13.85 294 TYR A N 1
ATOM 1968 C CA . TYR A 1 270 ? -2.557 -7.361 34.391 1.00 13.63 294 TYR A CA 1
ATOM 1969 C C . TYR A 1 270 ? -1.608 -6.193 34.114 1.00 13.91 294 TYR A C 1
ATOM 1970 O O . TYR A 1 270 ? -1.578 -5.194 34.820 1.00 14.20 294 TYR A O 1
ATOM 1979 N N . GLY A 1 271 ? -0.782 -6.364 33.065 1.00 13.00 295 GLY A N 1
ATOM 1980 C CA . GLY A 1 271 ? -0.001 -5.233 32.586 1.00 13.83 295 GLY A CA 1
ATOM 1981 C C . GLY A 1 271 ? -0.914 -4.204 31.920 1.00 13.59 295 GLY A C 1
ATOM 1982 O O . GLY A 1 271 ? -0.900 -3.018 32.221 1.00 12.43 295 GLY A O 1
ATOM 1983 N N . VAL A 1 272 ? -1.702 -4.702 30.951 1.00 13.37 296 VAL A N 1
ATOM 1984 C CA . VAL A 1 272 ? -2.756 -3.881 30.371 1.00 12.95 296 VAL A CA 1
ATOM 1985 C C . VAL A 1 272 ? -4.075 -4.653 30.326 1.00 13.62 296 VAL A C 1
ATOM 1986 O O . VAL A 1 272 ? -4.200 -5.694 29.694 1.00 12.94 296 VAL A O 1
ATOM 1990 N N . ASP A 1 273 ? -5.069 -4.133 31.069 1.00 13.20 297 ASP A N 1
ATOM 1991 C CA . ASP A 1 273 ? -6.327 -4.862 31.186 1.00 15.17 297 ASP A CA 1
ATOM 1992 C C . ASP A 1 273 ? -7.498 -4.088 30.578 1.00 15.91 297 ASP A C 1
ATOM 1993 O O . ASP A 1 273 ? -7.745 -2.931 30.896 1.00 15.64 297 ASP A O 1
ATOM 1998 N N . VAL A 1 274 ? -8.200 -4.762 29.651 1.00 13.05 298 VAL A N 1
ATOM 1999 C CA . VAL A 1 274 ? -9.394 -4.164 29.069 1.00 13.17 298 VAL A CA 1
ATOM 2000 C C . VAL A 1 274 ? -10.519 -5.192 28.941 1.00 14.08 298 VAL A C 1
ATOM 2001 O O . VAL A 1 274 ? -10.560 -6.007 28.030 1.00 14.11 298 VAL A O 1
ATOM 2005 N N . GLN A 1 275 ? -11.433 -5.164 29.930 1.00 14.02 299 GLN A N 1
ATOM 2006 C CA . GLN A 1 275 ? -12.509 -6.147 29.942 1.00 13.88 299 GLN A CA 1
ATOM 2007 C C . GLN A 1 275 ? -13.873 -5.492 30.175 1.00 14.48 299 GLN A C 1
ATOM 2008 O O . GLN A 1 275 ? -13.994 -4.417 30.747 1.00 14.11 299 GLN A O 1
ATOM 2014 N N . GLN A 1 276 ? -14.921 -6.168 29.668 1.00 14.84 300 GLN A N 1
ATOM 2015 C CA . GLN A 1 276 ? -16.274 -5.665 29.875 1.00 15.21 300 GLN A CA 1
ATOM 2016 C C . GLN A 1 276 ? -17.160 -6.715 30.547 1.00 16.69 300 GLN A C 1
ATOM 2017 O O . GLN A 1 276 ? -18.320 -6.909 30.204 1.00 16.59 300 GLN A O 1
ATOM 2023 N N . ASP A 1 277 ? -16.557 -7.435 31.512 1.00 18.62 301 ASP A N 1
ATOM 2024 C CA . ASP A 1 277 ? -17.290 -8.507 32.177 1.00 19.81 301 ASP A CA 1
ATOM 2025 C C . ASP A 1 277 ? -17.246 -8.362 33.699 1.00 23.22 301 ASP A C 1
ATOM 2026 O O . ASP A 1 277 ? -17.214 -9.332 34.448 1.00 22.45 301 ASP A O 1
ATOM 2031 N N . TYR A 1 278 ? -17.202 -7.096 34.153 1.00 27.35 302 TYR A N 1
ATOM 2032 C CA . TYR A 1 278 ? -17.136 -6.852 35.588 1.00 31.87 302 TYR A CA 1
ATOM 2033 C C . TYR A 1 278 ? -18.526 -6.842 36.229 1.00 33.77 302 TYR A C 1
ATOM 2034 O O . TYR A 1 278 ? -19.434 -6.128 35.818 1.00 32.76 302 TYR A O 1
ATOM 2043 N N . LEU A 1 279 ? -18.685 -7.704 37.250 1.00 36.26 303 LEU A N 1
ATOM 2044 C CA . LEU A 1 279 ? -19.963 -7.776 37.944 1.00 39.25 303 LEU A CA 1
ATOM 2045 C C . LEU A 1 279 ? -19.775 -7.850 39.460 1.00 40.64 303 LEU A C 1
ATOM 2046 O O . LEU A 1 279 ? -19.283 -8.826 40.012 1.00 41.07 303 LEU A O 1
ATOM 2051 N N . ASN A 1 280 ? -20.151 -6.748 40.133 1.00 42.86 304 ASN A N 1
ATOM 2052 C CA . ASN A 1 280 ? -20.020 -6.712 41.584 1.00 44.78 304 ASN A CA 1
ATOM 2053 C C . ASN A 1 280 ? -18.555 -6.640 42.017 1.00 45.27 304 ASN A C 1
ATOM 2054 O O . ASN A 1 280 ? -18.126 -7.257 42.983 1.00 45.91 304 ASN A O 1
ATOM 2059 N N . GLY A 1 281 ? -17.766 -5.883 41.232 1.00 44.47 305 GLY A N 1
ATOM 2060 C CA . GLY A 1 281 ? -16.359 -5.711 41.574 1.00 43.22 305 GLY A CA 1
ATOM 2061 C C . GLY A 1 281 ? -15.538 -6.966 41.262 1.00 42.72 305 GLY A C 1
ATOM 2062 O O . GLY A 1 281 ? -14.441 -7.174 41.769 1.00 43.68 305 GLY A O 1
ATOM 2063 N N . GLY A 1 282 ? -16.127 -7.840 40.422 1.00 40.80 306 GLY A N 1
ATOM 2064 C CA . GLY A 1 282 ? -15.428 -9.071 40.062 1.00 38.61 306 GLY A CA 1
ATOM 2065 C C . GLY A 1 282 ? -15.688 -9.471 38.607 1.00 37.05 306 GLY A C 1
ATOM 2066 O O . GLY A 1 282 ? -16.754 -9.249 38.046 1.00 36.76 306 GLY A O 1
ATOM 2067 N N . PRO A 1 283 ? -14.645 -10.045 37.983 1.00 34.74 307 PRO A N 1
ATOM 2068 C CA . PRO A 1 283 ? -14.736 -10.506 36.607 1.00 33.06 307 PRO A CA 1
ATOM 2069 C C . PRO A 1 283 ? -15.674 -11.707 36.481 1.00 31.85 307 PRO A C 1
ATOM 2070 O O . PRO A 1 283 ? -15.741 -12.575 37.341 1.00 31.66 307 PRO A O 1
ATOM 2074 N N . THR A 1 284 ? -16.447 -11.716 35.380 1.00 29.81 308 THR A N 1
ATOM 2075 C CA . THR A 1 284 ? -17.391 -12.810 35.170 1.00 29.54 308 THR A CA 1
ATOM 2076 C C . THR A 1 284 ? -16.890 -13.797 34.109 1.00 29.42 308 THR A C 1
ATOM 2077 O O . THR A 1 284 ? -17.219 -14.976 34.105 1.00 29.42 308 THR A O 1
ATOM 2081 N N . GLY A 1 285 ? -16.098 -13.262 33.162 1.00 27.73 309 GLY A N 1
ATOM 2082 C CA . GLY A 1 285 ? -15.581 -14.109 32.093 1.00 27.12 309 GLY A CA 1
ATOM 2083 C C . GLY A 1 285 ? -16.419 -13.974 30.819 1.00 26.94 309 GLY A C 1
ATOM 2084 O O . GLY A 1 285 ? -16.031 -14.385 29.731 1.00 26.16 309 GLY A O 1
ATOM 2085 N N . LYS A 1 286 ? -17.629 -13.409 30.995 1.00 26.28 310 LYS A N 1
ATOM 2086 C CA . LYS A 1 286 ? -18.507 -13.208 29.846 1.00 26.31 310 LYS A CA 1
ATOM 2087 C C . LYS A 1 286 ? -18.787 -11.719 29.608 1.00 24.29 310 LYS A C 1
ATOM 2088 O O . LYS A 1 286 ? -19.624 -11.097 30.250 1.00 25.33 310 LYS A O 1
ATOM 2094 N N . PRO A 1 287 ? -18.019 -11.141 28.666 1.00 21.71 311 PRO A N 1
ATOM 2095 C CA . PRO A 1 287 ? -18.099 -9.719 28.370 1.00 20.38 311 PRO A CA 1
ATOM 2096 C C . PRO A 1 287 ? -19.381 -9.363 27.613 1.00 21.69 311 PRO A C 1
ATOM 2097 O O . PRO A 1 287 ? -19.895 -10.124 26.806 1.00 21.02 311 PRO A O 1
ATOM 2101 N N . THR A 1 288 ? -19.919 -8.170 27.936 1.00 20.12 312 THR A N 1
ATOM 2102 C CA . THR A 1 288 ? -21.098 -7.690 27.222 1.00 19.62 312 THR A CA 1
ATOM 2103 C C . THR A 1 288 ? -20.748 -6.517 26.299 1.00 20.03 312 THR A C 1
ATOM 2104 O O . THR A 1 288 ? -19.645 -5.986 26.308 1.00 18.50 312 THR A O 1
ATOM 2108 N N . ASN A 1 289 ? -21.725 -6.143 25.450 1.00 18.58 313 ASN A N 1
ATOM 2109 C CA . ASN A 1 289 ? -21.464 -5.080 24.488 1.00 17.99 313 ASN A CA 1
ATOM 2110 C C . ASN A 1 289 ? -22.416 -3.898 24.683 1.00 17.37 313 ASN A C 1
ATOM 2111 O O . ASN A 1 289 ? -22.785 -3.194 23.752 1.00 16.97 313 ASN A O 1
ATOM 2116 N N . GLY A 1 290 ? -22.850 -3.720 25.945 1.00 18.25 314 GLY A N 1
ATOM 2117 C CA . GLY A 1 290 ? -23.717 -2.590 26.253 1.00 16.66 314 GLY A CA 1
ATOM 2118 C C . GLY A 1 290 ? -22.925 -1.283 26.311 1.00 17.11 314 GLY A C 1
ATOM 2119 O O . GLY A 1 290 ? -23.407 -0.209 25.974 1.00 17.41 314 GLY A O 1
ATOM 2120 N N . VAL A 1 291 ? -21.676 -1.399 26.799 1.00 14.79 315 VAL A N 1
ATOM 2121 C CA . VAL A 1 291 ? -20.802 -0.232 26.853 1.00 15.35 315 VAL A CA 1
ATOM 2122 C C . VAL A 1 291 ? -19.876 -0.169 25.636 1.00 16.02 315 VAL A C 1
ATOM 2123 O O . VAL A 1 291 ? -19.088 -1.065 25.366 1.00 16.99 315 VAL A O 1
ATOM 2127 N N . LYS A 1 292 ? -20.021 0.926 24.867 1.00 15.77 316 LYS A N 1
ATOM 2128 C CA . LYS A 1 292 ? -19.229 1.060 23.651 1.00 18.08 316 LYS A CA 1
ATOM 2129 C C . LYS A 1 292 ? -17.865 1.702 23.927 1.00 17.27 316 LYS A C 1
ATOM 2130 O O . LYS A 1 292 ? -17.754 2.835 24.379 1.00 16.93 316 LYS A O 1
ATOM 2136 N N . ILE A 1 293 ? -16.803 0.913 23.678 1.00 15.33 317 ILE A N 1
ATOM 2137 C CA . ILE A 1 293 ? -15.452 1.446 23.810 1.00 15.22 317 ILE A CA 1
ATOM 2138 C C . ILE A 1 293 ? -14.826 1.726 22.444 1.00 15.46 317 ILE A C 1
ATOM 2139 O O . ILE A 1 293 ? -14.706 0.857 21.589 1.00 16.31 317 ILE A O 1
ATOM 2144 N N . SER A 1 294 ? -14.456 3.003 22.235 1.00 14.66 318 SER A N 1
ATOM 2145 C CA . SER A 1 294 ? -13.917 3.386 20.936 1.00 15.29 318 SER A CA 1
ATOM 2146 C C . SER A 1 294 ? -12.736 4.351 21.067 1.00 15.39 318 SER A C 1
ATOM 2147 O O . SER A 1 294 ? -12.580 5.070 22.047 1.00 13.74 318 SER A O 1
ATOM 2150 N N . ASN A 1 295 ? -11.862 4.316 20.044 1.00 13.66 319 ASN A N 1
ATOM 2151 C CA . ASN A 1 295 ? -10.734 5.239 20.019 1.00 15.19 319 ASN A CA 1
ATOM 2152 C C . ASN A 1 295 ? -9.860 5.107 21.270 1.00 14.63 319 ASN A C 1
ATOM 2153 O O . ASN A 1 295 ? -9.701 6.030 22.057 1.00 13.88 319 ASN A O 1
ATOM 2158 N N . ILE A 1 296 ? -9.316 3.891 21.460 1.00 13.45 320 ILE A N 1
ATOM 2159 C CA . ILE A 1 296 ? -8.406 3.675 22.580 1.00 12.76 320 ILE A CA 1
ATOM 2160 C C . ILE A 1 296 ? -6.960 3.561 22.105 1.00 15.13 320 ILE A C 1
ATOM 2161 O O . ILE A 1 296 ? -6.635 2.843 21.169 1.00 13.78 320 ILE A O 1
ATOM 2166 N N . LYS A 1 297 ? -6.080 4.335 22.764 1.00 14.12 321 LYS A N 1
ATOM 2167 C CA . LYS A 1 297 ? -4.703 4.402 22.290 1.00 14.68 321 LYS A CA 1
ATOM 2168 C C . LYS A 1 297 ? -3.701 3.953 23.361 1.00 14.75 321 LYS A C 1
ATOM 2169 O O . LYS A 1 297 ? -3.653 4.466 24.472 1.00 15.54 321 LYS A O 1
ATOM 2175 N N . PHE A 1 298 ? -2.909 2.926 22.998 1.00 13.29 322 PHE A N 1
ATOM 2176 C CA . PHE A 1 298 ? -1.817 2.504 23.867 1.00 13.50 322 PHE A CA 1
ATOM 2177 C C . PHE A 1 298 ? -0.460 2.842 23.253 1.00 13.88 322 PHE A C 1
ATOM 2178 O O . PHE A 1 298 ? 0.075 2.130 22.416 1.00 13.53 322 PHE A O 1
ATOM 2186 N N . ILE A 1 299 ? 0.081 4.001 23.672 1.00 13.13 323 ILE A N 1
ATOM 2187 C CA . ILE A 1 299 ? 1.308 4.482 23.048 1.00 14.85 323 ILE A CA 1
ATOM 2188 C C . ILE A 1 299 ? 2.499 4.422 24.009 1.00 14.22 323 ILE A C 1
ATOM 2189 O O . ILE A 1 299 ? 2.507 5.008 25.084 1.00 12.42 323 ILE A O 1
ATOM 2194 N N . LYS A 1 300 ? 3.517 3.642 23.599 1.00 13.05 324 LYS A N 1
ATOM 2195 C CA . LYS A 1 300 ? 4.749 3.585 24.377 1.00 14.31 324 LYS A CA 1
ATOM 2196 C C . LYS A 1 300 ? 4.497 3.131 25.819 1.00 13.49 324 LYS A C 1
ATOM 2197 O O . LYS A 1 300 ? 4.907 3.762 26.784 1.00 12.44 324 LYS A O 1
ATOM 2203 N N . VAL A 1 301 ? 3.755 2.014 25.947 1.00 11.28 325 VAL A N 1
ATOM 2204 C CA . VAL A 1 301 ? 3.533 1.447 27.274 1.00 11.12 325 VAL A CA 1
ATOM 2205 C C . VAL A 1 301 ? 4.545 0.342 27.580 1.00 12.97 325 VAL A C 1
ATOM 2206 O O . VAL A 1 301 ? 4.384 -0.812 27.207 1.00 12.98 325 VAL A O 1
ATOM 2210 N N . THR A 1 302 ? 5.639 0.740 28.254 1.00 12.53 326 THR A N 1
ATOM 2211 C CA . THR A 1 302 ? 6.706 -0.214 28.524 1.00 13.29 326 THR A CA 1
ATOM 2212 C C . THR A 1 302 ? 6.788 -0.557 30.012 1.00 14.52 326 THR A C 1
ATOM 2213 O O . THR A 1 302 ? 6.035 -0.064 30.841 1.00 14.60 326 THR A O 1
ATOM 2217 N N . GLY A 1 303 ? 7.720 -1.470 30.333 1.00 14.57 327 GLY A N 1
ATOM 2218 C CA . GLY A 1 303 ? 7.864 -1.891 31.720 1.00 16.07 327 GLY A CA 1
ATOM 2219 C C . GLY A 1 303 ? 7.831 -3.413 31.848 1.00 17.28 327 GLY A C 1
ATOM 2220 O O . GLY A 1 303 ? 7.888 -4.152 30.874 1.00 17.21 327 GLY A O 1
ATOM 2221 N N . THR A 1 304 ? 7.774 -3.878 33.107 1.00 18.28 328 THR A N 1
ATOM 2222 C CA . THR A 1 304 ? 7.773 -5.319 33.331 1.00 19.03 328 THR A CA 1
ATOM 2223 C C . THR A 1 304 ? 6.674 -5.740 34.310 1.00 19.02 328 THR A C 1
ATOM 2224 O O . THR A 1 304 ? 6.289 -5.012 35.216 1.00 19.67 328 THR A O 1
ATOM 2228 N N . VAL A 1 305 ? 6.137 -6.952 34.074 1.00 17.99 329 VAL A N 1
ATOM 2229 C CA . VAL A 1 305 ? 5.125 -7.480 34.980 1.00 18.32 329 VAL A CA 1
ATOM 2230 C C . VAL A 1 305 ? 5.604 -8.762 35.666 1.00 19.02 329 VAL A C 1
ATOM 2231 O O . VAL A 1 305 ? 6.398 -9.530 35.137 1.00 18.48 329 VAL A O 1
ATOM 2235 N N . ALA A 1 306 ? 5.120 -8.960 36.905 1.00 18.96 330 ALA A N 1
ATOM 2236 C CA . ALA A 1 306 ? 5.488 -10.167 37.634 1.00 20.28 330 ALA A CA 1
ATOM 2237 C C . ALA A 1 306 ? 5.148 -11.427 36.835 1.00 20.22 330 ALA A C 1
ATOM 2238 O O . ALA A 1 306 ? 4.340 -11.421 35.916 1.00 18.90 330 ALA A O 1
ATOM 2240 N N . SER A 1 307 ? 5.835 -12.528 37.189 1.00 20.52 331 SER A N 1
ATOM 2241 C CA . SER A 1 307 ? 5.597 -13.784 36.486 1.00 22.33 331 SER A CA 1
ATOM 2242 C C . SER A 1 307 ? 4.153 -14.261 36.657 1.00 21.91 331 SER A C 1
ATOM 2243 O O . SER A 1 307 ? 3.670 -15.147 35.965 1.00 23.23 331 SER A O 1
ATOM 2246 N N . SER A 1 308 ? 3.472 -13.662 37.649 1.00 21.39 332 SER A N 1
ATOM 2247 C CA . SER A 1 308 ? 2.135 -14.164 37.958 1.00 20.81 332 SER A CA 1
ATOM 2248 C C . SER A 1 308 ? 1.045 -13.399 37.196 1.00 19.76 332 SER A C 1
ATOM 2249 O O . SER A 1 308 ? -0.148 -13.604 37.384 1.00 20.88 332 SER A O 1
ATOM 2252 N N . ALA A 1 309 ? 1.489 -12.465 36.333 1.00 17.94 333 ALA A N 1
ATOM 2253 C CA . ALA A 1 309 ? 0.522 -11.635 35.618 1.00 16.13 333 ALA A CA 1
ATOM 2254 C C . ALA A 1 309 ? 0.647 -11.778 34.098 1.00 16.16 333 ALA A C 1
ATOM 2255 O O . ALA A 1 309 ? 1.630 -12.274 33.562 1.00 16.78 333 ALA A O 1
ATOM 2257 N N . GLN A 1 310 ? -0.426 -11.354 33.402 1.00 15.11 334 GLN A N 1
ATOM 2258 C CA . GLN A 1 310 ? -0.387 -11.386 31.943 1.00 15.29 334 GLN A CA 1
ATOM 2259 C C . GLN A 1 310 ? -0.051 -10.013 31.353 1.00 15.28 334 GLN A C 1
ATOM 2260 O O . GLN A 1 310 ? -0.601 -8.987 31.731 1.00 14.79 334 GLN A O 1
ATOM 2266 N N . ASP A 1 311 ? 0.921 -10.015 30.420 1.00 12.73 335 ASP A N 1
ATOM 2267 C CA . ASP A 1 311 ? 1.264 -8.772 29.737 1.00 13.64 335 ASP A CA 1
ATOM 2268 C C . ASP A 1 311 ? 0.006 -8.008 29.319 1.00 13.38 335 ASP A C 1
ATOM 2269 O O . ASP A 1 311 ? -0.261 -6.892 29.748 1.00 11.50 335 ASP A O 1
ATOM 2274 N N . TRP A 1 312 ? -0.761 -8.643 28.413 1.00 13.35 336 TRP A N 1
ATOM 2275 C CA . TRP A 1 312 ? -1.983 -8.031 27.906 1.00 13.79 336 TRP A CA 1
ATOM 2276 C C . TRP A 1 312 ? -3.213 -8.886 28.215 1.00 13.72 336 TRP A C 1
ATOM 2277 O O . TRP A 1 312 ? -3.191 -10.109 28.158 1.00 14.25 336 TRP A O 1
ATOM 2288 N N . PHE A 1 313 ? -4.304 -8.198 28.594 1.00 12.77 337 PHE A N 1
ATOM 2289 C CA . PHE A 1 313 ? -5.573 -8.897 28.729 1.00 14.04 337 PHE A CA 1
ATOM 2290 C C . PHE A 1 313 ? -6.733 -8.062 28.197 1.00 13.61 337 PHE A C 1
ATOM 2291 O O . PHE A 1 313 ? -7.172 -7.090 28.799 1.00 13.55 337 PHE A O 1
ATOM 2299 N N . ILE A 1 314 ? -7.206 -8.449 27.002 1.00 12.69 338 ILE A N 1
ATOM 2300 C CA . ILE A 1 314 ? -8.315 -7.720 26.401 1.00 11.03 338 ILE A CA 1
ATOM 2301 C C . ILE A 1 314 ? -9.543 -8.614 26.210 1.00 13.38 338 ILE A C 1
ATOM 2302 O O . ILE A 1 314 ? -9.552 -9.557 25.429 1.00 13.22 338 ILE A O 1
ATOM 2307 N N . LEU A 1 315 ? -10.594 -8.312 26.995 1.00 12.32 339 LEU A N 1
ATOM 2308 C CA . LEU A 1 315 ? -11.833 -9.071 26.870 1.00 14.13 339 LEU A CA 1
ATOM 2309 C C . LEU A 1 315 ? -13.001 -8.168 26.469 1.00 14.06 339 LEU A C 1
ATOM 2310 O O . LEU A 1 315 ? -13.852 -7.803 27.269 1.00 14.90 339 LEU A O 1
ATOM 2315 N N . CYS A 1 316 ? -12.999 -7.774 25.182 1.00 13.33 340 CYS A N 1
ATOM 2316 C CA . CYS A 1 316 ? -14.030 -6.852 24.718 1.00 13.57 340 CYS A CA 1
ATOM 2317 C C . CYS A 1 316 ? -15.361 -7.569 24.466 1.00 14.11 340 CYS A C 1
ATOM 2318 O O . CYS A 1 316 ? -15.425 -8.782 24.316 1.00 15.50 340 CYS A O 1
ATOM 2321 N N . GLY A 1 317 ? -16.443 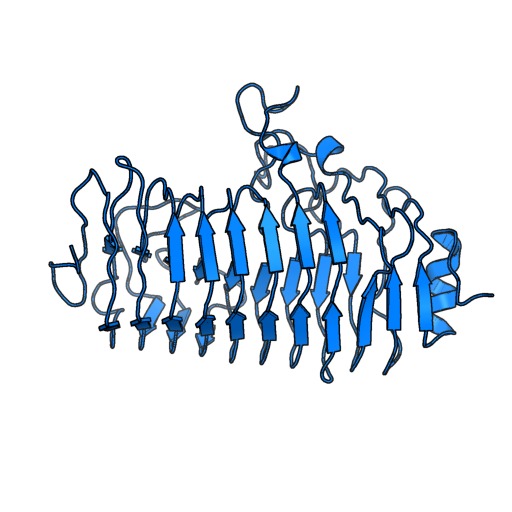-6.767 24.481 1.00 14.40 341 GLY A N 1
ATOM 2322 C CA . GLY A 1 317 ? -17.760 -7.326 24.202 1.00 15.11 341 GLY A CA 1
ATOM 2323 C C . GLY A 1 317 ? -17.919 -7.653 22.716 1.00 17.83 341 GLY A C 1
ATOM 2324 O O . GLY A 1 317 ? -17.013 -7.488 21.911 1.00 16.84 341 GLY A O 1
ATOM 2325 N N . ASP A 1 318 ? -19.111 -8.169 22.367 1.00 17.80 342 ASP A N 1
ATOM 2326 C CA . ASP A 1 318 ? -19.329 -8.560 20.980 1.00 19.84 342 ASP A CA 1
ATOM 2327 C C . ASP A 1 318 ? -19.624 -7.351 20.085 1.00 18.53 342 ASP A C 1
ATOM 2328 O O . ASP A 1 318 ? -20.763 -6.960 19.867 1.00 19.92 342 ASP A O 1
ATOM 2333 N N . GLY A 1 319 ? -18.536 -6.726 19.592 1.00 16.30 343 GLY A N 1
ATOM 2334 C CA . GLY A 1 319 ? -18.713 -5.624 18.652 1.00 16.38 343 GLY A CA 1
ATOM 2335 C C . GLY A 1 319 ? -18.895 -4.287 19.376 1.00 16.83 343 GLY A C 1
ATOM 2336 O O . GLY A 1 319 ? -19.405 -3.314 18.835 1.00 18.15 343 GLY A O 1
ATOM 2337 N N . SER A 1 320 ? -18.491 -4.274 20.660 1.00 16.52 344 SER A N 1
ATOM 2338 C CA . SER A 1 320 ? -18.617 -3.049 21.441 1.00 15.58 344 SER A CA 1
ATOM 2339 C C . SER A 1 320 ? -17.292 -2.282 21.503 1.00 15.47 344 SER A C 1
ATOM 2340 O O . SER A 1 320 ? -17.167 -1.242 22.135 1.00 16.81 344 SER A O 1
ATOM 2343 N N . CYS A 1 321 ? -16.268 -2.860 20.841 1.00 13.73 345 CYS A N 1
ATOM 2344 C CA . CYS A 1 321 ? -14.954 -2.215 20.826 1.00 14.33 345 CYS A CA 1
ATOM 2345 C C . CYS A 1 321 ? -14.534 -1.824 19.404 1.00 14.77 345 CYS A C 1
ATOM 2346 O O . CYS A 1 321 ? -14.779 -2.527 18.433 1.00 14.97 345 CYS A O 1
ATOM 2349 N N . SER A 1 322 ? -13.903 -0.633 19.300 1.00 14.31 346 SER A N 1
ATOM 2350 C CA . SER A 1 322 ? -13.492 -0.147 17.986 1.00 14.52 346 SER A CA 1
ATOM 2351 C C . SER A 1 322 ? -12.391 0.921 18.084 1.00 15.23 346 SER A C 1
ATOM 2352 O O . SER A 1 322 ? -12.234 1.607 19.085 1.00 13.14 346 SER A O 1
ATOM 2355 N N . GLY A 1 323 ? -11.590 1.012 17.005 1.00 13.69 347 GLY A N 1
ATOM 2356 C CA . GLY A 1 323 ? -10.538 2.027 16.964 1.00 14.52 347 GLY A CA 1
ATOM 2357 C C . GLY A 1 323 ? -9.494 1.815 18.065 1.00 15.22 347 GLY A C 1
ATOM 2358 O O . GLY A 1 323 ? -9.145 2.722 18.808 1.00 13.85 347 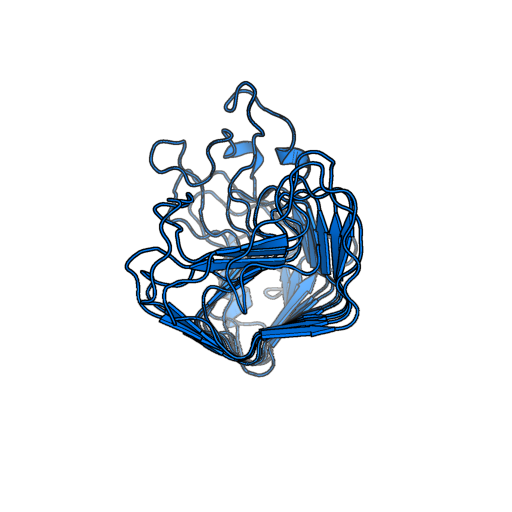GLY A O 1
ATOM 2359 N N . PHE A 1 324 ? -8.860 0.654 18.186 1.00 14.37 348 PHE A N 1
ATOM 2360 C CA . PHE A 1 324 ? -7.773 0.503 19.146 1.00 13.79 348 PHE A CA 1
ATOM 2361 C C . PHE A 1 324 ? -6.434 0.708 18.428 1.00 15.55 348 PHE A C 1
ATOM 2362 O O . PHE A 1 324 ? -6.241 0.133 17.343 1.00 17.38 348 PHE A O 1
ATOM 2370 N N . THR A 1 325 ? -5.573 1.529 18.999 1.00 15.36 349 THR A N 1
ATOM 2371 C CA . THR A 1 325 ? -4.268 1.793 18.377 1.00 16.28 349 THR A CA 1
ATOM 2372 C C . THR A 1 325 ? -3.200 1.369 19.375 1.00 15.87 349 THR A C 1
ATOM 2373 O O . THR A 1 325 ? -3.352 1.635 20.558 1.00 15.44 349 THR A O 1
ATOM 2377 N N . PHE A 1 326 ? -2.168 0.685 18.896 1.00 14.96 350 PHE A N 1
ATOM 2378 C CA . PHE A 1 326 ? -1.064 0.235 19.715 1.00 14.71 350 PHE A CA 1
ATOM 2379 C C . PHE A 1 326 ? 0.224 0.720 19.046 1.00 15.30 350 PHE A C 1
ATOM 2380 O O . PHE A 1 326 ? 0.435 0.395 17.874 1.00 15.39 350 PHE A O 1
ATOM 2388 N N . SER A 1 327 ? 1.032 1.472 19.776 1.00 13.97 351 SER A N 1
ATOM 2389 C CA . SER A 1 327 ? 2.288 1.936 19.181 1.00 15.16 351 SER A CA 1
ATOM 2390 C C . SER A 1 327 ? 3.416 1.959 20.196 1.00 15.96 351 SER A C 1
ATOM 2391 O O . SER A 1 327 ? 3.261 2.547 21.260 1.00 13.48 351 SER A O 1
ATOM 2394 N N . GLY A 1 328 ? 4.558 1.320 19.874 1.00 14.58 352 GLY A N 1
ATOM 2395 C CA . GLY A 1 328 ? 5.695 1.413 20.783 1.00 14.86 352 GLY A CA 1
ATOM 2396 C C . GLY A 1 328 ? 5.622 0.756 22.136 1.00 14.16 352 GLY A C 1
ATOM 2397 O O . GLY A 1 328 ? 6.400 1.142 23.042 1.00 13.30 352 GLY A O 1
ATOM 2398 N N . ASN A 1 329 ? 4.658 -0.113 22.375 1.00 12.76 353 ASN A N 1
ATOM 2399 C CA . ASN A 1 329 ? 4.523 -0.786 23.658 1.00 14.24 353 ASN A CA 1
ATOM 2400 C C . ASN A 1 329 ? 5.594 -1.857 23.794 1.00 15.46 353 ASN A C 1
ATOM 2401 O O . ASN A 1 329 ? 6.006 -2.435 22.787 1.00 15.41 353 ASN A O 1
ATOM 2406 N N . ALA A 1 330 ? 6.029 -2.109 25.024 1.00 14.38 354 ALA A N 1
ATOM 2407 C CA . ALA A 1 330 ? 7.055 -3.118 25.278 1.00 15.17 354 ALA A CA 1
ATOM 2408 C C . ALA A 1 330 ? 6.918 -3.626 26.710 1.00 14.89 354 ALA A C 1
ATOM 2409 O O . ALA A 1 330 ? 7.710 -3.308 27.603 1.00 15.57 354 ALA A O 1
ATOM 2411 N N . ILE A 1 331 ? 5.889 -4.430 26.910 1.00 15.52 355 ILE A N 1
ATOM 2412 C CA . ILE A 1 331 ? 5.564 -5.018 28.212 1.00 15.95 355 ILE A CA 1
ATOM 2413 C C . ILE A 1 331 ? 6.090 -6.441 28.209 1.00 17.87 355 ILE A C 1
ATOM 2414 O O . ILE A 1 331 ? 5.937 -7.163 27.214 1.00 19.97 355 ILE A O 1
ATOM 2419 N N . THR A 1 332 ? 6.884 -6.786 29.218 1.00 18.57 356 THR A N 1
ATOM 2420 C CA . THR A 1 332 ? 7.436 -8.138 29.237 1.00 18.51 356 THR A CA 1
ATOM 2421 C C . THR A 1 332 ? 7.369 -8.661 30.665 1.00 18.49 356 THR A C 1
ATOM 2422 O O . THR A 1 332 ? 7.127 -7.889 31.593 1.00 17.80 356 THR A O 1
ATOM 2426 N N . GLY A 1 333 ? 7.601 -9.962 30.791 1.00 17.15 357 GLY A N 1
ATOM 2427 C CA . GLY A 1 333 ? 7.636 -10.543 32.118 1.00 17.94 357 GLY A CA 1
ATOM 2428 C C . GLY A 1 333 ? 6.544 -11.508 32.465 1.00 18.56 357 GLY A C 1
ATOM 2429 O O . GLY A 1 333 ? 6.739 -12.316 33.372 1.00 17.74 357 GLY A O 1
ATOM 2430 N N . GLY A 1 334 ? 5.378 -11.420 31.833 1.00 19.48 358 GLY A N 1
ATOM 2431 C CA . GLY A 1 334 ? 4.231 -12.247 32.173 1.00 20.34 358 GLY A CA 1
ATOM 2432 C C . GLY A 1 334 ? 4.489 -13.746 32.094 1.00 22.69 358 GLY A C 1
ATOM 2433 O O . GLY A 1 334 ? 4.994 -14.219 31.075 1.00 24.23 358 GLY A O 1
ATOM 2434 N N . GLY A 1 335 ? 4.110 -14.502 33.104 1.00 23.39 359 GLY A N 1
ATOM 2435 C CA . GLY A 1 335 ? 4.289 -15.953 33.116 1.00 24.69 359 GLY A CA 1
ATOM 2436 C C . GLY A 1 335 ? 3.069 -16.701 32.592 1.00 26.40 359 GLY A C 1
ATOM 2437 O O . GLY A 1 335 ? 3.079 -17.933 32.462 1.00 27.13 359 GLY A O 1
ATOM 2438 N N . LYS A 1 336 ? 1.994 -15.971 32.323 1.00 24.98 360 LYS A N 1
ATOM 2439 C CA . LYS A 1 336 ? 0.771 -16.581 31.799 1.00 25.11 360 LYS A CA 1
ATOM 2440 C C . LYS A 1 336 ? 0.557 -15.950 30.424 1.00 22.64 360 LYS A C 1
ATOM 2441 O O . LYS A 1 336 ? 0.715 -14.743 30.307 1.00 19.66 360 LYS A O 1
ATOM 2447 N N . THR A 1 337 ? 0.275 -16.764 29.414 1.00 20.78 361 THR A N 1
ATOM 2448 C CA . THR A 1 337 ? 0.099 -16.226 28.076 1.00 18.83 361 THR A CA 1
ATOM 2449 C C . THR A 1 337 ? -0.945 -15.125 28.062 1.00 16.76 361 THR A C 1
ATOM 2450 O O . THR A 1 337 ? -2.036 -15.333 28.611 1.00 17.46 361 THR A O 1
ATOM 2454 N N . SER A 1 338 ? -0.632 -14.029 27.386 1.00 15.73 362 SER A N 1
ATOM 2455 C CA . SER A 1 338 ? -1.605 -12.938 27.276 1.00 15.47 362 SER A CA 1
ATOM 2456 C C . SER A 1 338 ? -2.821 -13.426 26.496 1.00 16.21 362 SER A C 1
ATOM 2457 O O . SER A 1 338 ? -2.725 -14.360 25.692 1.00 15.39 362 SER A O 1
ATOM 2460 N N . SER A 1 339 ? -3.958 -12.795 26.721 1.00 14.93 363 SER A N 1
ATOM 2461 C CA . SER A 1 339 ? -5.175 -13.222 26.024 1.00 15.45 363 SER A CA 1
ATOM 2462 C C . SER A 1 339 ? -5.951 -12.004 25.573 1.00 15.39 363 SER A C 1
ATOM 2463 O O . SER A 1 339 ? -6.320 -11.204 26.426 1.00 15.64 363 SER A O 1
ATOM 2466 N N . CYS A 1 340 ? -6.154 -11.849 24.266 1.00 14.64 364 CYS A N 1
ATOM 2467 C CA . CYS A 1 340 ? -7.191 -10.862 23.960 1.00 13.58 364 CYS A CA 1
ATOM 2468 C C . CYS A 1 340 ? -7.898 -11.168 22.634 1.00 14.40 364 CYS A C 1
ATOM 2469 O O . CYS A 1 340 ? -7.565 -12.109 21.925 1.00 15.54 364 CYS A O 1
ATOM 2472 N N . ASN A 1 341 ? -9.076 -10.509 22.649 1.00 13.57 365 ASN A N 1
ATOM 2473 C CA . ASN A 1 341 ? -10.071 -10.817 21.631 1.00 14.09 365 ASN A CA 1
ATOM 2474 C C . ASN A 1 341 ? -10.445 -9.585 20.796 1.00 12.75 365 ASN A C 1
ATOM 2475 O O . ASN A 1 341 ? -11.499 -9.506 20.184 1.00 13.79 365 ASN A O 1
ATOM 2480 N N . TYR A 1 342 ? -9.547 -8.590 20.821 1.00 12.21 366 TYR A N 1
ATOM 2481 C CA . TYR A 1 342 ? -9.711 -7.426 19.950 1.00 12.44 366 TYR A CA 1
ATOM 2482 C C . TYR A 1 342 ? -8.402 -6.655 19.873 1.00 13.74 366 TYR A C 1
ATOM 2483 O O . TYR A 1 342 ? -7.652 -6.572 20.833 1.00 14.02 366 TYR A O 1
ATOM 2492 N N . PRO A 1 343 ? -8.102 -6.109 18.675 1.00 13.85 367 PRO A N 1
ATOM 2493 C CA . PRO A 1 343 ? -9.020 -6.137 17.538 1.00 13.88 367 PRO A CA 1
ATOM 2494 C C . PRO A 1 343 ? -9.201 -7.549 16.956 1.00 13.33 367 PRO A C 1
ATOM 2495 O O . PRO A 1 343 ? -10.193 -7.867 16.311 1.00 14.45 367 PRO A O 1
ATOM 2499 N N . THR A 1 344 ? -8.166 -8.390 17.150 1.00 13.13 368 THR A N 1
ATOM 2500 C CA . THR A 1 344 ? -8.304 -9.798 16.780 1.00 13.41 368 THR A CA 1
ATOM 2501 C C . THR A 1 344 ? -8.024 -10.704 17.980 1.00 14.31 368 THR A C 1
ATOM 2502 O O . THR A 1 344 ? -8.146 -10.309 19.132 1.00 15.68 368 THR A O 1
ATOM 2506 N N . ASN A 1 345 ? -7.671 -11.970 17.682 1.00 12.59 369 ASN A N 1
ATOM 2507 C CA . ASN A 1 345 ? -7.415 -12.909 18.772 1.00 13.22 369 ASN A CA 1
ATOM 2508 C C . ASN A 1 345 ? -5.930 -12.974 19.146 1.00 12.10 369 ASN A C 1
ATOM 2509 O O . ASN A 1 345 ? -5.460 -13.894 19.803 1.00 13.95 369 ASN A O 1
ATOM 2514 N N . THR A 1 346 ? -5.171 -11.967 18.666 1.00 13.58 370 THR A N 1
ATOM 2515 C CA . THR A 1 346 ? -3.768 -11.841 19.032 1.00 14.61 370 THR A CA 1
ATOM 2516 C C . THR A 1 346 ? -3.491 -10.525 19.761 1.00 15.51 370 THR A C 1
ATOM 2517 O O . THR A 1 346 ? -4.146 -9.511 19.555 1.00 13.40 370 THR A O 1
ATOM 2521 N N . CYS A 1 347 ? -2.506 -10.579 20.673 1.00 15.95 371 CYS A N 1
ATOM 2522 C CA . CYS A 1 347 ? -2.125 -9.374 21.397 1.00 18.52 371 CYS A CA 1
ATOM 2523 C C . CYS A 1 347 ? -0.666 -9.006 21.133 1.00 21.51 371 CYS A C 1
ATOM 2524 O O . CYS A 1 347 ? 0.077 -9.717 20.469 1.00 23.11 371 CYS A O 1
ATOM 2527 N N . PRO A 1 348 ? -0.272 -7.826 21.645 1.00 23.03 372 PRO A N 1
ATOM 2528 C CA . PRO A 1 348 ? 1.104 -7.376 21.537 1.00 26.98 372 PRO A CA 1
ATOM 2529 C C . PRO A 1 348 ? 2.071 -8.424 22.086 1.00 29.67 372 PRO A C 1
ATOM 2530 O O . PRO A 1 348 ? 3.286 -8.303 22.005 1.00 32.90 372 PRO A O 1
ATOM 2534 N N . SER A 1 349 ? 1.484 -9.465 22.704 1.00 33.40 373 SER A N 1
ATOM 2535 C CA . SER A 1 349 ? 2.305 -10.535 23.252 1.00 36.02 373 SER A CA 1
ATOM 2536 C C . SER A 1 349 ? 3.051 -10.087 24.511 1.00 38.12 373 SER A C 1
ATOM 2537 O O . SER A 1 349 ? 3.343 -10.870 25.403 1.00 38.42 373 SER A O 1
#

InterPro domains:
  IPR000743 Glycoside hydrolase, family 28 [PF00295] (42-371)
  IPR000743 Glycoside hydrolase, family 28 [PS00502] (227-240)
  IPR006626 Parallel beta-helix repeat [SM00710] (136-158)
  IPR006626 Parallel beta-helix repeat [SM00710] (159-197)
  IPR006626 Parallel beta-helix repeat [SM00710] (198-219)
  IPR006626 Parallel beta-helix repeat [SM00710] (220-240)
  IPR006626 Parallel beta-helix repeat [SM00710] (249-270)
  IPR006626 Parallel beta-helix repeat [SM00710] (278-300)
  IPR006626 Parallel beta-helix repeat [SM00710] (312-333)
  IPR006626 Parallel beta-helix repeat [SM00710] (345-369)
  IPR011050 Pectin lyase fold/virulence factor [SSF51126] (35-370)
  IPR012334 Pectin lyase fold [G3DSA:2.160.20.10] (25-373)
  IPR050434 Glycosyl hydrolase family 28, fungi [PTHR31884] (9-370)

CATH classification: 2.160.20.10

Solvent-accessible surface area: 13121 Å² total; per-residue (Å²): 135,80,33,40,3,96,104,48,91,26,5,77,76,0,8,87,73,5,86,99,1,46,0,41,24,19,109,1,56,86,43,101,55,0,60,0,50,79,10,66,82,80,1,37,0,28,4,83,37,69,1,46,14,22,72,17,70,62,42,137,32,24,5,1,10,4,8,16,38,63,2,19,0,24,15,32,123,70,3,39,1,23,1,29,0,94,37,8,6,0,5,88,5,53,65,89,140,15,82,80,4,1,35,66,0,3,13,0,60,150,0,50,24,101,2,88,1,18,82,3,45,2,62,16,0,1,0,30,0,1,25,0,32,40,4,31,88,1,53,0,24,22,1,74,0,41,0,126,30,0,71,126,69,50,108,105,9,59,101,88,56,3,0,69,31,0,15,0,0,24,1,26,50,7,45,97,0,43,0,43,67,0,51,0,50,1,17,16,5,0,0,4,0,26,0,4,45,73,0,41,0,18,58,1,68,1,25,32,1,33,0,0,0,0,3,16,0,0,72,88,130,42,25,74,0,58,10,1,78,0,38,53,7,80,0,44,82,5,64,2,0,0,11,0,14,0,27,30,66,12,95,16,49,0,34,78,0,14,0,55,65,2,41,2,62,76,0,46,40,44,0,0,0,0,3,0,2,25,92,142,68,20,93,40,48,138,40,38,61,26,1,106,0,27,76,0,92,0,34,118,0,56,20,70,7,29,88,82,1,10,12,1,29,2,33,4,10,129,68,4,9,53,41,21,62,66,54,53,33,57,8,78,45,29,60,127,124,20,56,9,65,46,69,76,123,90,28,58,102